Protein AF-A0AAD7BZW6-F1 (afdb_monomer)

Sequence (238 aa):
MSDIEKQLLNSTQAVPESMSSPTFASLSLHEYDRIRLLDFPPEIIATLRTTITSHWPYGLQSETPDYHGGHEFKLRGNPWRGAGTDGVFCRRLILRLLKALHRTGLVQAHGPRYTRIPLARPGGGGREGGPGLDVHALSKGDKLKLIDAPEDLRKAVIDIAGRTGMLQRHQPYQGAGDAYEIKLLGYPWHARGGDTMVARRFVLALMGVLEGNGWSVYASIDQIVAPEDGATSTRGIV

Radius of gyration: 20.71 Å; Cα contacts (8 Å, |Δi|>4): 288; chains: 1; bounding box: 58×36×50 Å

pLDDT: mean 70.64, std 20.83, range [22.69, 96.69]

Structure (mmCIF, N/CA/C/O backbone):
data_AF-A0AAD7BZW6-F1
#
_entry.id   AF-A0AAD7BZW6-F1
#
loop_
_atom_site.group_PDB
_atom_site.id
_atom_site.type_symbol
_atom_site.label_atom_id
_atom_site.label_alt_id
_atom_site.label_comp_id
_atom_site.label_asym_id
_atom_site.label_entity_id
_atom_site.label_seq_id
_atom_site.pdbx_PDB_ins_code
_atom_site.Cartn_x
_atom_site.Cartn_y
_atom_site.Cartn_z
_atom_site.occupancy
_atom_site.B_iso_or_equiv
_atom_site.auth_seq_id
_atom_site.auth_comp_id
_atom_site.auth_asym_id
_atom_site.auth_atom_id
_atom_site.pdbx_PDB_model_num
ATOM 1 N N . MET A 1 1 ? 33.777 8.196 -6.478 1.00 50.66 1 MET A N 1
ATOM 2 C CA . MET A 1 1 ? 34.136 6.772 -6.582 1.00 50.66 1 MET A CA 1
ATOM 3 C C . MET A 1 1 ? 35.001 6.428 -5.385 1.00 50.66 1 MET A C 1
ATOM 5 O O . MET A 1 1 ? 36.062 7.032 -5.235 1.00 50.66 1 MET A O 1
ATOM 9 N N . SER A 1 2 ? 34.494 5.581 -4.494 1.00 63.16 2 SER A N 1
ATOM 10 C CA . SER A 1 2 ? 35.183 5.184 -3.261 1.00 63.16 2 SER A CA 1
ATOM 11 C C . SER A 1 2 ? 36.354 4.246 -3.561 1.00 63.16 2 SER A C 1
ATOM 13 O O . SER A 1 2 ? 36.405 3.616 -4.618 1.00 63.16 2 SER A O 1
ATOM 15 N N . ASP A 1 3 ? 37.308 4.136 -2.639 1.00 58.59 3 ASP A N 1
ATOM 16 C CA . ASP A 1 3 ? 38.476 3.273 -2.843 1.00 58.59 3 ASP A CA 1
ATOM 17 C C . ASP A 1 3 ? 38.113 1.777 -2.854 1.00 58.59 3 ASP A C 1
ATOM 19 O O . ASP A 1 3 ? 38.775 0.997 -3.534 1.00 58.59 3 ASP A O 1
ATOM 23 N N . ILE A 1 4 ? 36.986 1.399 -2.235 1.00 60.00 4 ILE A N 1
ATOM 24 C CA . ILE A 1 4 ? 36.412 0.045 -2.309 1.00 60.00 4 ILE A CA 1
ATOM 25 C C . ILE A 1 4 ? 35.881 -0.255 -3.721 1.00 60.00 4 ILE A C 1
ATOM 27 O O . ILE A 1 4 ? 36.130 -1.336 -4.250 1.00 60.00 4 ILE A O 1
ATOM 31 N N . GLU A 1 5 ? 35.201 0.700 -4.370 1.00 51.16 5 GLU A N 1
ATOM 32 C CA . GLU A 1 5 ? 34.699 0.527 -5.746 1.00 51.16 5 GLU A CA 1
ATOM 33 C C . GLU A 1 5 ? 35.845 0.301 -6.740 1.00 51.16 5 GLU A C 1
ATOM 35 O O . GLU A 1 5 ? 35.753 -0.570 -7.603 1.00 51.16 5 GLU A O 1
ATOM 40 N N . LYS A 1 6 ? 36.959 1.029 -6.585 1.00 53.03 6 LYS A N 1
ATOM 41 C CA . LYS A 1 6 ? 38.164 0.837 -7.411 1.00 53.03 6 LYS A CA 1
ATOM 42 C C . LYS A 1 6 ? 38.807 -0.534 -7.177 1.00 53.03 6 LYS A C 1
ATOM 44 O O . LYS A 1 6 ? 39.309 -1.147 -8.117 1.00 53.03 6 LYS A O 1
ATOM 49 N N . GLN A 1 7 ? 38.792 -1.018 -5.935 1.00 51.94 7 GLN A N 1
ATOM 50 C CA . GLN A 1 7 ? 39.385 -2.301 -5.557 1.00 51.94 7 GLN A CA 1
ATOM 51 C C . GLN A 1 7 ? 38.556 -3.492 -6.069 1.00 51.94 7 GLN A C 1
ATOM 53 O O . GLN A 1 7 ? 39.125 -4.471 -6.549 1.00 51.94 7 GLN A O 1
ATOM 58 N N . LEU A 1 8 ? 37.222 -3.388 -6.049 1.00 55.31 8 LEU A N 1
ATOM 59 C CA . LEU A 1 8 ? 36.317 -4.410 -6.588 1.00 55.31 8 LEU A CA 1
ATOM 60 C C . LEU A 1 8 ? 36.305 -4.437 -8.125 1.00 55.31 8 LEU A C 1
ATOM 62 O O . LEU A 1 8 ? 36.361 -5.524 -8.700 1.00 55.31 8 LEU A O 1
ATOM 66 N N . LEU A 1 9 ? 36.341 -3.278 -8.802 1.00 52.84 9 LEU A N 1
ATOM 67 C CA . LEU A 1 9 ? 36.476 -3.239 -10.267 1.00 52.84 9 LEU A CA 1
ATOM 68 C C . LEU A 1 9 ? 37.770 -3.923 -10.740 1.00 52.84 9 LEU A C 1
ATOM 70 O O . LEU A 1 9 ? 37.737 -4.704 -11.686 1.00 52.84 9 LEU A O 1
ATOM 74 N N . ASN A 1 10 ? 38.889 -3.702 -10.042 1.00 47.06 10 ASN A N 1
ATOM 75 C CA . ASN A 1 10 ? 40.168 -4.351 -10.360 1.00 47.06 10 ASN A CA 1
ATOM 76 C C . ASN A 1 10 ? 40.197 -5.854 -10.032 1.00 47.06 10 ASN A C 1
ATOM 78 O O . ASN A 1 10 ? 41.047 -6.572 -10.552 1.00 47.06 10 ASN A O 1
ATOM 82 N N . SER A 1 11 ? 39.279 -6.332 -9.188 1.00 48.56 11 SER A N 1
ATOM 83 C CA . SER A 1 11 ? 39.157 -7.747 -8.811 1.00 48.56 11 SER A CA 1
ATOM 84 C C . SER A 1 11 ? 38.201 -8.526 -9.723 1.00 48.56 11 SER A C 1
ATOM 86 O O . SER A 1 11 ? 38.080 -9.740 -9.586 1.00 48.56 11 SER A O 1
ATOM 88 N N . THR A 1 12 ? 37.534 -7.859 -10.674 1.00 42.38 12 THR A N 1
ATOM 89 C CA . THR A 1 12 ? 36.592 -8.491 -11.613 1.00 42.38 12 THR A CA 1
ATOM 90 C C . THR A 1 12 ? 37.344 -9.102 -12.806 1.00 42.38 12 THR A C 1
ATOM 92 O O . THR A 1 12 ? 37.043 -8.828 -13.964 1.00 42.38 12 THR A O 1
ATOM 95 N N . GLN A 1 13 ? 38.369 -9.917 -12.537 1.00 42.81 13 GLN A N 1
ATOM 96 C CA . GLN A 1 13 ? 38.975 -10.785 -13.546 1.00 42.81 13 GLN A CA 1
ATOM 97 C C . GLN A 1 13 ? 38.349 -12.181 -13.440 1.00 42.81 13 GLN A C 1
ATOM 99 O O . GLN A 1 13 ? 38.599 -12.918 -12.493 1.00 42.81 13 GLN A O 1
ATOM 104 N N . ALA A 1 14 ? 37.524 -12.490 -14.446 1.00 43.84 14 ALA A N 1
ATOM 105 C CA . ALA A 1 14 ? 36.998 -13.801 -14.825 1.00 43.84 14 ALA A CA 1
ATOM 106 C C . ALA A 1 14 ? 36.335 -14.619 -13.705 1.00 43.84 14 ALA A C 1
ATOM 108 O O . ALA A 1 14 ? 36.862 -15.625 -13.231 1.00 43.84 14 ALA A O 1
ATOM 109 N N . VAL A 1 15 ? 35.097 -14.253 -13.379 1.00 45.47 15 VAL A N 1
ATOM 110 C CA . VAL A 1 15 ? 34.143 -15.250 -12.889 1.00 45.47 15 VAL A CA 1
ATOM 111 C C . VAL A 1 15 ? 33.906 -16.235 -14.048 1.00 45.47 15 VAL A C 1
ATOM 113 O O . VAL A 1 15 ? 33.542 -15.780 -15.134 1.00 45.47 15 VAL A O 1
ATOM 116 N N . PRO A 1 16 ? 34.181 -17.543 -13.898 1.00 42.50 16 PRO A N 1
ATOM 117 C CA . PRO A 1 16 ? 34.081 -18.493 -15.004 1.00 42.50 16 PRO A CA 1
ATOM 118 C C . PRO A 1 16 ? 32.652 -18.538 -15.562 1.00 42.50 16 PRO A C 1
ATOM 120 O O . PRO A 1 16 ? 31.690 -18.610 -14.798 1.00 42.50 16 PRO A O 1
ATOM 123 N N . GLU A 1 17 ? 32.521 -18.557 -16.894 1.00 46.25 17 GLU A N 1
ATOM 124 C CA . GLU A 1 17 ? 31.251 -18.610 -17.654 1.00 46.25 17 GLU A CA 1
ATOM 125 C C . GLU A 1 17 ? 30.357 -19.826 -17.315 1.00 46.25 17 GLU A C 1
ATOM 127 O O . GLU A 1 17 ? 29.242 -19.944 -17.816 1.00 46.25 17 GLU A O 1
ATOM 132 N N . SER A 1 18 ? 30.820 -20.735 -16.449 1.00 43.88 18 SER A N 1
ATOM 133 C CA . SER A 1 18 ? 30.066 -21.882 -15.939 1.00 43.88 18 SER A CA 1
ATOM 134 C C . SER A 1 18 ? 29.248 -21.596 -14.676 1.00 43.88 18 SER A C 1
ATOM 136 O O . SER A 1 18 ? 28.568 -22.504 -14.188 1.00 43.88 18 SER A O 1
ATOM 138 N N . MET A 1 19 ? 29.277 -20.376 -14.127 1.00 43.81 19 MET A N 1
ATOM 139 C CA . MET A 1 19 ? 28.333 -20.016 -13.071 1.00 43.81 19 MET A CA 1
ATOM 140 C C . MET A 1 19 ? 26.942 -19.869 -13.684 1.00 43.81 19 MET A C 1
ATOM 142 O O . MET A 1 19 ? 26.643 -18.901 -14.377 1.00 43.81 19 MET A O 1
ATOM 146 N N . SER A 1 20 ? 26.112 -20.882 -13.436 1.00 49.31 20 SER A N 1
ATOM 147 C CA . SER A 1 20 ? 24.667 -20.879 -13.652 1.00 49.31 20 SER A CA 1
ATOM 148 C C . SER A 1 20 ? 24.066 -19.502 -13.384 1.00 49.31 20 SER A C 1
ATOM 150 O O . SER A 1 20 ? 24.458 -18.862 -12.405 1.00 49.31 20 SER A O 1
ATOM 152 N N . SER A 1 21 ? 23.100 -19.090 -14.214 1.00 48.44 21 SER A N 1
ATOM 153 C CA . SER A 1 21 ? 22.297 -17.878 -14.017 1.00 48.44 21 SER A CA 1
ATOM 154 C C . SER A 1 21 ? 22.032 -17.643 -12.527 1.00 48.44 21 SER A C 1
ATOM 156 O O . SER A 1 21 ? 21.677 -18.608 -11.840 1.00 48.44 21 SER A O 1
ATOM 158 N N . PRO A 1 22 ? 22.248 -16.418 -12.014 1.00 49.91 22 PRO A N 1
ATOM 159 C CA . PRO A 1 22 ? 22.204 -16.156 -10.584 1.00 49.91 22 PRO A CA 1
ATOM 160 C C . PRO A 1 22 ? 20.908 -16.710 -9.990 1.00 49.91 22 PRO A C 1
ATOM 162 O O . PRO A 1 22 ? 19.810 -16.407 -10.454 1.00 49.91 22 PRO A O 1
ATOM 165 N N . THR A 1 23 ? 21.042 -17.559 -8.969 1.00 59.03 23 THR A N 1
ATOM 166 C CA . THR A 1 23 ? 19.907 -18.216 -8.298 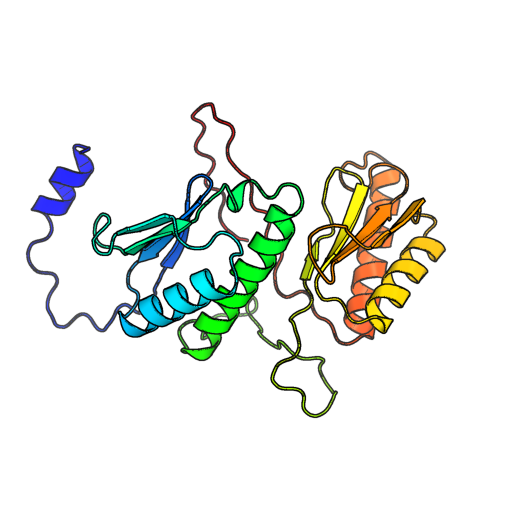1.00 59.03 23 THR A CA 1
ATOM 167 C C . THR A 1 23 ? 18.970 -17.202 -7.635 1.00 59.03 23 THR A C 1
ATOM 169 O O . THR A 1 23 ? 17.817 -17.511 -7.342 1.00 59.03 23 THR A O 1
ATOM 172 N N . PHE A 1 24 ? 19.463 -15.986 -7.391 1.00 62.72 24 PHE A N 1
ATOM 173 C CA . PHE A 1 24 ? 18.764 -14.926 -6.685 1.00 62.72 24 PHE A CA 1
ATOM 174 C C . PHE A 1 24 ? 18.8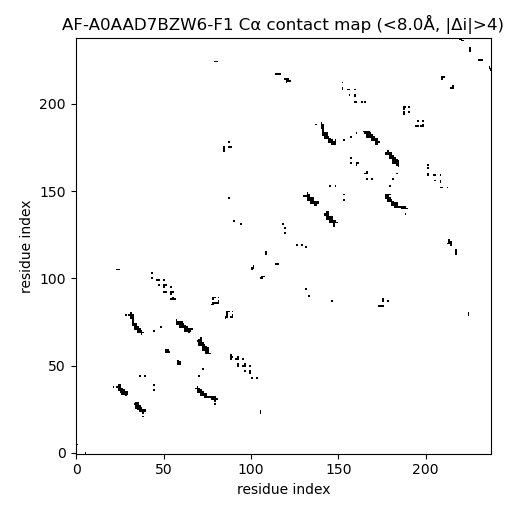81 -13.608 -7.451 1.00 62.72 24 PHE A C 1
ATOM 176 O O . PHE A 1 24 ? 19.938 -13.292 -7.982 1.00 62.72 24 PHE A O 1
ATOM 183 N N . ALA A 1 25 ? 17.803 -12.827 -7.441 1.00 73.81 25 ALA A N 1
ATOM 184 C CA . ALA A 1 25 ? 17.760 -11.450 -7.923 1.00 73.81 25 ALA A CA 1
ATOM 185 C C . ALA A 1 25 ? 17.273 -10.541 -6.784 1.00 73.81 25 ALA A C 1
ATOM 187 O O . ALA A 1 25 ? 16.517 -10.986 -5.914 1.00 73.81 25 ALA A O 1
ATOM 188 N N . SER A 1 26 ? 17.690 -9.273 -6.768 1.00 78.12 26 SER A N 1
ATOM 189 C CA . SER A 1 26 ? 17.410 -8.358 -5.650 1.00 78.12 26 SER A CA 1
ATOM 190 C C . SER A 1 26 ? 16.752 -7.062 -6.106 1.00 78.12 26 SER A C 1
ATOM 192 O O . SER A 1 26 ? 17.315 -6.315 -6.907 1.00 78.12 26 SER A O 1
ATOM 194 N N . LEU A 1 27 ? 15.546 -6.793 -5.596 1.00 83.44 27 LEU A N 1
ATOM 195 C CA . LEU A 1 27 ? 14.831 -5.527 -5.766 1.00 83.44 27 LEU A CA 1
ATOM 196 C C . LEU A 1 27 ? 14.885 -4.759 -4.451 1.00 83.44 27 LEU A C 1
ATOM 198 O O . LEU A 1 27 ? 14.519 -5.283 -3.401 1.00 83.44 27 LEU A O 1
ATOM 202 N N . SER A 1 28 ? 15.291 -3.495 -4.510 1.00 76.94 28 SER A N 1
ATOM 203 C CA . SER A 1 28 ? 15.429 -2.649 -3.324 1.00 76.94 28 SER A CA 1
ATOM 204 C C . SER A 1 28 ? 14.908 -1.233 -3.565 1.00 76.94 28 SER A C 1
ATOM 206 O O . SER A 1 28 ? 14.994 -0.701 -4.672 1.00 76.94 28 SER A O 1
ATOM 208 N N . LEU A 1 29 ? 14.342 -0.627 -2.520 1.00 82.12 29 LEU A N 1
ATOM 209 C CA . LEU A 1 29 ? 13.842 0.750 -2.524 1.00 82.12 29 LEU A CA 1
ATOM 210 C C . LEU A 1 29 ? 14.913 1.655 -1.905 1.00 82.12 29 LEU A C 1
ATOM 212 O O . LEU A 1 29 ? 15.396 1.361 -0.813 1.00 82.12 29 LEU A O 1
ATOM 216 N N . HIS A 1 30 ? 15.294 2.730 -2.594 1.00 76.88 30 HIS A N 1
ATOM 217 C CA . HIS A 1 30 ? 16.410 3.599 -2.202 1.00 76.88 30 HIS A CA 1
ATOM 218 C C . HIS A 1 30 ? 16.005 5.067 -2.147 1.00 76.88 30 HIS A C 1
ATOM 220 O O . HIS A 1 30 ? 15.181 5.533 -2.941 1.00 76.88 30 HIS A O 1
ATOM 226 N N . GLU A 1 31 ? 16.646 5.798 -1.232 1.00 82.56 31 GLU A N 1
ATOM 227 C CA . GLU A 1 31 ? 16.401 7.222 -0.983 1.00 82.56 31 GLU A CA 1
ATOM 2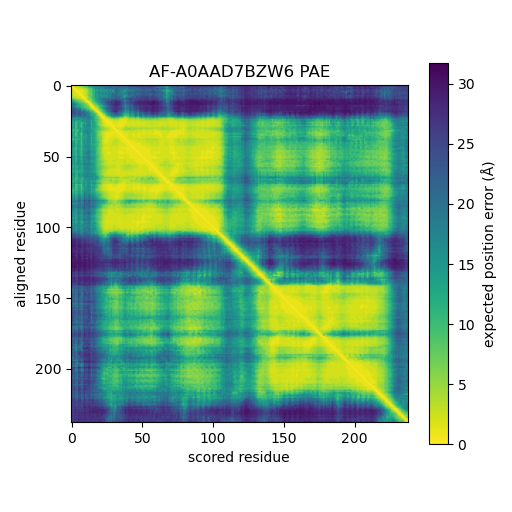28 C C . GLU A 1 31 ? 14.895 7.496 -0.800 1.00 82.56 31 GLU A C 1
ATOM 230 O O . GLU A 1 31 ? 14.222 6.824 -0.016 1.00 82.56 31 GLU A O 1
ATOM 235 N N . TYR A 1 32 ? 14.350 8.465 -1.536 1.00 84.19 32 TYR A N 1
ATOM 236 C CA . TYR A 1 32 ? 12.938 8.832 -1.485 1.00 84.19 32 TYR A CA 1
ATOM 237 C C . TYR A 1 32 ? 12.149 8.402 -2.726 1.00 84.19 32 TYR A C 1
ATOM 239 O O . TYR A 1 32 ? 10.916 8.400 -2.680 1.00 84.19 32 TYR A O 1
ATOM 247 N N . ASP A 1 33 ? 12.837 8.043 -3.817 1.00 89.00 33 ASP A N 1
ATOM 248 C CA . ASP A 1 33 ? 12.211 7.853 -5.127 1.00 89.00 33 ASP A CA 1
ATOM 249 C C . ASP A 1 33 ? 12.884 6.839 -6.069 1.00 89.00 33 ASP A C 1
ATOM 251 O O . ASP A 1 33 ? 12.509 6.763 -7.239 1.00 89.00 33 ASP A O 1
ATOM 255 N N . ARG A 1 34 ? 13.838 6.025 -5.599 1.00 87.69 34 ARG A N 1
ATOM 256 C CA . ARG A 1 34 ? 14.566 5.076 -6.459 1.00 87.69 34 ARG A CA 1
ATOM 257 C C . ARG A 1 34 ? 14.194 3.619 -6.209 1.00 87.69 34 ARG A C 1
ATOM 259 O O . ARG A 1 34 ? 13.954 3.226 -5.069 1.00 87.69 34 ARG A O 1
ATOM 266 N N . ILE A 1 35 ? 14.192 2.815 -7.267 1.00 88.94 35 ILE A N 1
ATOM 267 C CA . ILE A 1 35 ? 14.145 1.348 -7.219 1.00 88.94 35 ILE A CA 1
ATOM 268 C C . ILE A 1 35 ? 15.412 0.835 -7.890 1.00 88.94 35 ILE A C 1
ATOM 270 O O . ILE A 1 35 ? 15.693 1.217 -9.025 1.00 88.94 35 ILE A O 1
ATOM 274 N N . ARG A 1 36 ? 16.156 -0.036 -7.210 1.00 86.50 36 ARG A N 1
ATOM 275 C CA . ARG A 1 36 ? 17.347 -0.691 -7.762 1.00 86.50 36 ARG A CA 1
ATOM 276 C C . ARG A 1 36 ? 17.097 -2.175 -7.932 1.00 86.50 36 ARG A C 1
ATOM 278 O O . ARG A 1 36 ? 16.548 -2.820 -7.036 1.00 86.50 36 ARG A O 1
ATOM 285 N N . LEU A 1 37 ? 17.510 -2.680 -9.083 1.00 84.50 37 LEU A N 1
ATOM 286 C CA . LEU A 1 37 ? 17.430 -4.071 -9.487 1.00 84.50 37 LEU A CA 1
ATOM 287 C C . LEU A 1 37 ? 18.846 -4.599 -9.693 1.00 84.50 37 LEU A C 1
ATOM 289 O O . LEU A 1 37 ? 19.643 -3.971 -10.386 1.00 84.50 37 LEU A O 1
ATOM 293 N N . LEU A 1 38 ? 19.140 -5.754 -9.115 1.00 79.38 38 LEU A N 1
ATOM 294 C CA . LEU A 1 38 ? 20.391 -6.473 -9.313 1.00 79.38 38 LEU A CA 1
ATOM 295 C C . LEU A 1 38 ? 20.072 -7.887 -9.794 1.00 79.38 38 LEU A C 1
ATOM 297 O O . LEU A 1 38 ? 19.153 -8.514 -9.260 1.00 79.38 38 LEU A O 1
ATOM 301 N N . ASP A 1 39 ? 20.818 -8.355 -10.795 1.00 77.88 39 ASP A N 1
ATOM 302 C CA . ASP A 1 39 ? 20.723 -9.712 -11.346 1.00 77.88 39 ASP A CA 1
ATOM 303 C C . ASP A 1 39 ? 19.334 -10.087 -11.902 1.00 77.88 39 ASP A C 1
ATOM 305 O O . ASP A 1 39 ? 18.919 -11.246 -11.883 1.00 77.88 39 ASP A O 1
ATOM 309 N N . PHE A 1 40 ? 18.597 -9.103 -12.434 1.00 80.44 40 PHE A N 1
ATOM 310 C CA . PHE A 1 40 ? 17.336 -9.346 -13.138 1.00 80.44 40 PHE A CA 1
ATOM 311 C C . PHE A 1 40 ? 17.542 -9.503 -14.651 1.00 80.44 40 PHE A C 1
ATOM 313 O O . PHE A 1 40 ? 18.185 -8.651 -15.266 1.00 80.44 40 PHE A O 1
ATOM 320 N N . PRO A 1 41 ? 16.914 -10.510 -15.284 1.00 86.25 41 PRO A N 1
ATOM 321 C CA . PRO A 1 41 ? 16.870 -10.615 -16.737 1.00 86.25 41 PRO A CA 1
ATOM 322 C C . PRO A 1 41 ? 16.215 -9.386 -17.404 1.00 86.25 41 PRO A C 1
ATOM 324 O O . PRO A 1 41 ? 15.242 -8.843 -16.855 1.00 86.25 41 PRO A O 1
ATOM 327 N N . PRO A 1 42 ? 16.678 -8.950 -18.595 1.00 87.94 42 PRO A N 1
ATOM 328 C CA . PRO A 1 42 ? 16.157 -7.766 -19.288 1.00 87.94 42 PRO A CA 1
ATOM 329 C C . PRO A 1 42 ? 14.639 -7.774 -19.520 1.00 87.94 42 PRO A C 1
ATOM 331 O O . PRO A 1 42 ? 13.985 -6.732 -19.442 1.00 87.94 42 PRO A O 1
ATOM 334 N N . GLU A 1 43 ? 14.049 -8.941 -19.766 1.00 89.25 43 GLU A N 1
ATOM 335 C CA . GLU A 1 43 ? 12.610 -9.126 -19.952 1.00 89.25 43 GLU A CA 1
ATOM 336 C C . GLU A 1 43 ? 11.811 -8.853 -18.668 1.00 89.25 43 GLU A C 1
ATOM 338 O O . GLU A 1 43 ? 10.711 -8.286 -18.705 1.00 89.25 43 GLU A O 1
ATOM 343 N N . ILE A 1 44 ? 12.387 -9.176 -17.507 1.00 87.94 44 ILE A N 1
ATOM 344 C CA . ILE A 1 44 ? 11.776 -8.900 -16.206 1.00 87.94 44 ILE A CA 1
ATOM 345 C C . ILE A 1 44 ? 11.945 -7.423 -15.867 1.00 87.94 44 ILE A C 1
ATOM 347 O O . ILE A 1 44 ? 10.977 -6.792 -15.444 1.00 87.94 44 ILE A O 1
ATOM 351 N N . ILE A 1 45 ? 13.108 -6.831 -16.149 1.00 91.44 45 ILE A N 1
ATOM 352 C CA . ILE A 1 45 ? 13.318 -5.379 -16.033 1.00 91.44 45 ILE A CA 1
ATOM 353 C C . ILE A 1 45 ? 12.291 -4.621 -16.885 1.00 91.44 45 ILE A C 1
ATOM 355 O O . ILE A 1 45 ? 11.663 -3.680 -16.398 1.00 91.44 45 ILE A O 1
ATOM 359 N N . ALA A 1 46 ? 12.048 -5.054 -18.126 1.00 93.69 46 ALA A N 1
ATOM 360 C CA . ALA A 1 46 ? 11.032 -4.460 -18.991 1.00 93.69 46 ALA A CA 1
ATOM 361 C C . ALA A 1 46 ? 9.616 -4.599 -18.407 1.00 93.69 46 ALA A C 1
ATOM 363 O O . ALA A 1 46 ? 8.856 -3.630 -18.391 1.00 93.69 46 ALA A O 1
ATOM 364 N N . THR A 1 47 ? 9.285 -5.764 -17.847 1.00 91.88 47 THR A N 1
ATOM 365 C CA . THR A 1 47 ? 8.003 -5.999 -17.163 1.00 91.88 47 THR A CA 1
ATOM 366 C C . THR A 1 47 ? 7.823 -5.074 -15.953 1.00 91.88 47 THR A C 1
ATOM 368 O O . THR A 1 47 ? 6.744 -4.504 -15.746 1.00 91.88 47 THR A O 1
ATOM 371 N N . LEU A 1 48 ? 8.877 -4.883 -15.155 1.00 92.06 48 LEU A N 1
ATOM 372 C CA . LEU A 1 48 ? 8.870 -3.979 -14.006 1.00 92.06 48 LEU A CA 1
ATOM 373 C C . LEU A 1 48 ? 8.760 -2.517 -14.450 1.00 92.06 48 LEU A C 1
ATOM 375 O O . LEU A 1 48 ? 7.947 -1.789 -13.882 1.00 92.06 48 LEU A O 1
ATOM 379 N N . ARG A 1 49 ? 9.468 -2.107 -15.512 1.00 96.31 49 ARG A N 1
ATOM 380 C CA . ARG A 1 49 ? 9.341 -0.776 -16.131 1.00 96.31 49 ARG A CA 1
ATOM 381 C C . ARG A 1 49 ? 7.891 -0.485 -16.502 1.00 96.31 49 ARG A C 1
ATOM 383 O O . ARG A 1 49 ? 7.336 0.513 -16.043 1.00 96.31 49 ARG A O 1
ATOM 390 N N . THR A 1 50 ? 7.253 -1.382 -17.259 1.00 95.12 50 THR A N 1
ATOM 391 C CA . THR A 1 50 ? 5.838 -1.251 -17.636 1.00 95.12 50 THR A CA 1
ATOM 392 C C . THR A 1 50 ? 4.952 -1.159 -16.397 1.00 95.12 50 THR A C 1
ATOM 394 O O . THR A 1 50 ? 4.114 -0.262 -16.297 1.00 95.12 50 THR A O 1
ATOM 397 N N . THR A 1 51 ? 5.187 -2.018 -15.401 1.00 93.12 51 THR A N 1
ATOM 398 C CA . THR A 1 51 ? 4.427 -2.015 -14.145 1.00 93.12 51 THR A CA 1
ATOM 399 C C . THR A 1 51 ? 4.518 -0.668 -13.425 1.00 93.12 51 THR A C 1
ATOM 401 O O . THR A 1 51 ? 3.476 -0.144 -13.025 1.00 93.12 51 THR A O 1
ATOM 404 N N . ILE A 1 52 ? 5.717 -0.079 -13.313 1.00 94.94 52 ILE A N 1
ATOM 405 C CA . ILE A 1 52 ? 5.926 1.243 -12.703 1.00 94.94 52 ILE A CA 1
ATOM 406 C C . ILE A 1 52 ? 5.184 2.313 -13.498 1.00 94.94 52 ILE A C 1
ATOM 408 O O . ILE A 1 52 ? 4.392 3.056 -12.923 1.00 94.94 52 ILE A O 1
ATOM 412 N N . THR A 1 53 ? 5.377 2.365 -14.817 1.00 94.31 53 THR A N 1
ATOM 413 C CA . THR A 1 53 ? 4.756 3.399 -15.659 1.00 94.31 53 THR A CA 1
ATOM 414 C C . THR A 1 53 ? 3.230 3.348 -15.659 1.00 94.31 53 THR A C 1
ATOM 416 O O . THR A 1 53 ? 2.593 4.389 -15.768 1.00 94.31 53 THR A O 1
ATOM 419 N N . SER A 1 54 ? 2.632 2.163 -15.504 1.00 92.12 54 SER A N 1
ATOM 420 C CA . SER A 1 54 ? 1.174 2.004 -15.501 1.00 92.12 54 SER A CA 1
ATOM 421 C C . SER A 1 54 ? 0.523 2.230 -14.134 1.00 92.12 54 SER A C 1
ATOM 423 O O . SER A 1 54 ? -0.677 2.483 -14.082 1.00 92.12 54 SER A O 1
ATOM 425 N N . HIS A 1 55 ? 1.268 2.105 -13.029 1.00 89.56 55 HIS A N 1
ATOM 426 C CA . HIS A 1 55 ? 0.685 2.097 -11.677 1.00 89.56 55 HIS A CA 1
ATOM 427 C C . HIS A 1 55 ? 1.234 3.180 -10.745 1.00 89.56 55 HIS A C 1
ATOM 429 O O . HIS A 1 55 ? 0.663 3.390 -9.674 1.00 89.56 55 HIS A O 1
ATOM 435 N N . TRP A 1 56 ? 2.300 3.882 -11.132 1.00 93.44 56 TRP A N 1
ATOM 436 C CA . TRP A 1 56 ? 2.755 5.086 -10.448 1.00 93.44 56 TRP A CA 1
ATOM 437 C C . TRP A 1 56 ? 2.210 6.330 -11.166 1.00 93.44 56 TRP A C 1
ATOM 439 O O . TRP A 1 56 ? 2.653 6.607 -12.281 1.00 93.44 56 TRP A O 1
ATOM 449 N N . PRO A 1 57 ? 1.287 7.106 -10.561 1.00 89.81 57 PRO A N 1
ATOM 450 C CA . PRO A 1 57 ? 0.593 8.197 -11.256 1.00 89.81 57 PRO A CA 1
ATOM 451 C C . PRO A 1 57 ? 1.510 9.270 -11.848 1.00 89.81 57 PRO A C 1
ATOM 453 O O . PRO A 1 57 ? 1.168 9.885 -12.853 1.00 89.81 57 PRO A O 1
ATOM 456 N N . TYR A 1 58 ? 2.676 9.496 -11.239 1.00 91.75 58 TYR A N 1
ATOM 457 C CA . TYR A 1 58 ? 3.631 10.497 -11.715 1.00 91.75 58 TYR A CA 1
ATOM 458 C C . TYR A 1 58 ? 4.636 9.933 -12.732 1.00 91.75 58 TYR A C 1
ATOM 460 O O . TYR A 1 58 ? 5.349 10.704 -13.371 1.00 91.75 58 TYR A O 1
ATOM 468 N N . GLY A 1 59 ? 4.691 8.610 -12.917 1.00 92.44 59 GLY A N 1
ATOM 469 C CA . GLY A 1 59 ? 5.586 7.946 -13.864 1.00 92.44 59 GLY A CA 1
ATOM 470 C C . GLY A 1 59 ? 7.078 8.008 -13.505 1.00 92.44 59 GLY A C 1
ATOM 471 O O . GLY A 1 59 ? 7.482 8.396 -12.404 1.00 92.44 59 GLY A O 1
ATOM 472 N N . LEU A 1 60 ? 7.914 7.587 -14.455 1.00 95.44 60 LEU A N 1
ATOM 473 C CA . LEU A 1 60 ? 9.369 7.583 -14.309 1.00 95.44 60 LEU A CA 1
ATOM 474 C C . LEU A 1 60 ? 9.957 8.983 -14.534 1.00 95.44 60 LEU A C 1
ATOM 476 O O . LEU A 1 60 ? 9.548 9.727 -15.429 1.00 95.44 60 LEU A O 1
ATOM 480 N N . GLN A 1 61 ? 10.931 9.340 -13.703 1.00 96.44 61 GLN A N 1
ATOM 481 C CA . GLN A 1 61 ? 11.781 10.510 -13.886 1.00 96.44 61 GLN A CA 1
ATOM 482 C C . GLN A 1 61 ? 12.977 10.175 -14.774 1.00 96.44 61 GLN A C 1
ATOM 484 O O . GLN A 1 61 ? 13.271 10.922 -15.702 1.00 96.44 61 GLN A O 1
ATOM 489 N N . SER A 1 62 ? 13.658 9.067 -14.484 1.00 96.06 62 SER A N 1
ATOM 490 C CA . SER A 1 62 ? 14.803 8.595 -15.257 1.00 96.06 62 SER A CA 1
ATOM 491 C C . SER A 1 62 ? 15.015 7.099 -15.066 1.00 96.06 62 SER A C 1
ATOM 493 O O . SER A 1 62 ? 14.456 6.478 -14.159 1.00 96.06 62 SER A O 1
ATOM 495 N N . GLU A 1 63 ? 15.853 6.534 -15.923 1.00 96.69 63 GLU A N 1
ATOM 496 C CA . GLU A 1 63 ? 16.214 5.128 -15.921 1.00 96.69 63 GLU A CA 1
ATOM 497 C C . GLU A 1 63 ? 17.698 4.984 -16.268 1.00 96.69 63 GLU A C 1
ATOM 499 O O . GLU A 1 63 ? 18.162 5.596 -17.230 1.00 96.69 63 GLU A O 1
ATOM 504 N N . THR A 1 64 ? 18.422 4.186 -15.485 1.00 94.81 64 THR A N 1
ATOM 505 C CA . THR A 1 64 ? 19.870 3.986 -15.609 1.00 94.81 64 THR A CA 1
ATOM 506 C C . THR A 1 64 ? 20.165 2.484 -15.675 1.00 94.81 64 THR A C 1
ATOM 508 O O . THR A 1 64 ? 20.198 1.840 -14.624 1.00 94.81 64 THR A O 1
ATOM 511 N N . PRO A 1 65 ? 20.362 1.913 -16.878 1.00 87.19 65 PRO A N 1
ATOM 512 C CA . PRO A 1 65 ? 20.561 0.472 -17.044 1.00 87.19 65 PRO A CA 1
ATOM 513 C C . PRO A 1 65 ? 21.860 -0.103 -16.472 1.00 87.19 65 PRO A C 1
ATOM 515 O O . PRO A 1 65 ? 21.881 -1.274 -16.121 1.00 87.19 65 PRO A O 1
ATOM 518 N N . ASP A 1 66 ? 22.897 0.729 -16.321 1.00 86.19 66 ASP A N 1
ATOM 519 C CA . ASP A 1 66 ? 24.226 0.332 -15.830 1.00 86.19 66 ASP A CA 1
ATOM 520 C C . ASP A 1 66 ? 24.607 1.091 -14.546 1.00 86.19 66 ASP A C 1
ATOM 522 O O . ASP A 1 66 ? 25.693 1.659 -14.402 1.00 86.19 66 ASP A O 1
ATOM 526 N N . TYR A 1 67 ? 23.685 1.147 -13.586 1.00 84.50 67 TYR A N 1
ATOM 527 C CA . TYR A 1 67 ? 23.941 1.718 -12.269 1.00 84.50 67 TYR A CA 1
ATOM 528 C C . TYR A 1 67 ? 24.787 0.753 -11.427 1.00 84.50 67 TYR A C 1
ATOM 530 O O . TYR A 1 67 ? 24.257 -0.116 -10.738 1.00 84.50 67 TYR A O 1
ATOM 538 N N . HIS A 1 68 ? 26.113 0.905 -11.483 1.00 84.94 68 HIS A N 1
ATOM 539 C CA . HIS A 1 68 ? 27.073 0.107 -10.702 1.00 84.94 68 HIS A CA 1
ATOM 540 C C . HIS A 1 68 ? 26.865 -1.418 -10.835 1.00 84.94 68 HIS A C 1
ATOM 542 O O . HIS A 1 68 ? 26.945 -2.149 -9.850 1.00 84.94 68 HIS A O 1
ATOM 548 N N . GLY A 1 69 ? 26.580 -1.900 -12.050 1.00 78.75 69 GLY A N 1
ATOM 549 C CA . GLY A 1 69 ? 26.319 -3.322 -12.318 1.00 78.75 69 GLY A CA 1
ATOM 550 C C . GLY A 1 69 ? 24.872 -3.770 -12.082 1.00 78.75 69 GLY A C 1
ATOM 551 O O . GLY A 1 69 ? 24.583 -4.958 -12.169 1.00 78.75 69 GLY A O 1
ATOM 552 N N . GLY A 1 70 ? 23.958 -2.840 -11.802 1.00 84.12 70 GLY A N 1
ATOM 553 C CA . GLY A 1 70 ? 22.521 -3.090 -11.733 1.00 84.12 70 GLY A CA 1
ATOM 554 C C . GLY A 1 70 ? 21.713 -2.057 -12.514 1.00 84.12 70 GLY A C 1
ATOM 555 O O . GLY A 1 70 ? 22.255 -1.166 -13.158 1.00 84.12 70 GLY A O 1
ATOM 556 N N . HIS A 1 71 ? 20.391 -2.150 -12.409 1.00 89.12 71 HIS A N 1
ATOM 557 C CA . HIS A 1 71 ? 19.447 -1.290 -13.117 1.00 89.12 71 HIS A CA 1
ATOM 558 C C . HIS A 1 71 ? 18.699 -0.396 -12.127 1.00 89.12 71 HIS A C 1
ATOM 560 O O . HIS A 1 71 ? 18.099 -0.886 -11.168 1.00 89.12 71 HIS A O 1
ATOM 566 N N . GLU A 1 72 ? 18.703 0.917 -12.343 1.00 94.88 72 GLU A N 1
ATOM 567 C CA . GLU A 1 72 ? 18.027 1.877 -11.466 1.00 94.88 72 GLU A CA 1
ATOM 568 C C . GLU A 1 72 ? 16.861 2.572 -12.178 1.00 94.88 72 GLU A C 1
ATOM 570 O O . GLU A 1 72 ? 17.015 3.167 -13.243 1.00 94.88 72 GLU A O 1
ATOM 575 N N . PHE A 1 73 ? 15.691 2.557 -11.540 1.00 96.62 73 PHE A N 1
ATOM 576 C CA . PHE A 1 73 ? 14.561 3.411 -11.886 1.00 96.62 73 PHE A CA 1
ATOM 577 C C . PHE A 1 73 ? 14.455 4.551 -10.881 1.00 96.62 73 PHE A C 1
ATOM 579 O O . PHE A 1 73 ? 14.357 4.311 -9.678 1.00 96.62 73 PHE A O 1
ATOM 586 N N . LYS A 1 74 ? 14.383 5.789 -11.370 1.00 95.69 74 LYS A N 1
ATOM 587 C CA . LYS A 1 74 ? 14.011 6.950 -10.561 1.00 95.69 74 LYS A CA 1
ATOM 588 C C . LYS A 1 74 ? 12.574 7.337 -10.876 1.00 95.69 74 LYS A C 1
ATOM 590 O O . LYS A 1 74 ? 12.232 7.583 -12.032 1.00 95.69 74 LYS A O 1
ATOM 595 N N . LEU A 1 75 ? 11.727 7.396 -9.860 1.00 94.50 75 LEU A N 1
ATOM 596 C CA . LEU A 1 75 ? 10.318 7.759 -9.970 1.00 94.50 75 LEU A CA 1
ATOM 597 C C . LEU A 1 75 ? 10.160 9.273 -9.800 1.00 94.50 75 LEU A C 1
ATOM 599 O O . LEU A 1 75 ? 10.935 9.904 -9.090 1.00 94.50 75 LEU A O 1
ATOM 603 N N . ARG A 1 76 ? 9.147 9.876 -10.434 1.00 93.75 76 ARG A N 1
ATOM 604 C CA . ARG A 1 76 ? 8.802 11.277 -10.143 1.00 93.75 76 ARG A CA 1
ATOM 605 C C . ARG A 1 76 ? 8.130 11.378 -8.773 1.00 93.75 76 ARG A C 1
ATOM 607 O O . ARG A 1 76 ? 7.237 10.583 -8.470 1.00 93.75 76 ARG A O 1
ATOM 614 N N . GLY A 1 77 ? 8.501 12.387 -7.986 1.00 89.50 77 GLY A N 1
ATOM 615 C CA . GLY A 1 77 ? 7.960 12.615 -6.642 1.00 89.50 77 GLY A CA 1
ATOM 616 C C . GLY A 1 77 ? 8.774 11.909 -5.558 1.00 89.50 77 GLY A C 1
ATOM 617 O O . GLY A 1 77 ? 9.955 11.667 -5.745 1.00 89.50 77 GLY A O 1
ATOM 618 N N . ASN A 1 78 ? 8.158 11.608 -4.412 1.00 86.44 78 ASN A N 1
ATOM 619 C CA . ASN A 1 78 ? 8.834 10.964 -3.276 1.00 86.44 78 ASN A CA 1
ATOM 620 C C . ASN A 1 78 ? 8.003 9.781 -2.731 1.00 86.44 78 ASN A C 1
ATOM 622 O O . ASN A 1 78 ? 7.515 9.850 -1.596 1.00 86.44 78 ASN A O 1
ATOM 626 N N . PRO A 1 79 ? 7.793 8.709 -3.525 1.00 82.12 79 PRO A N 1
ATOM 627 C CA . PRO A 1 79 ? 6.939 7.572 -3.158 1.00 82.12 79 PRO A CA 1
ATOM 628 C C . PRO A 1 79 ? 7.297 6.947 -1.806 1.00 82.12 79 PRO A C 1
ATOM 630 O O . PRO A 1 79 ? 6.407 6.526 -1.061 1.00 82.12 79 PRO A O 1
ATOM 633 N N . TRP A 1 80 ? 8.585 6.914 -1.455 1.00 81.31 80 TRP A N 1
ATOM 634 C CA . TRP A 1 80 ? 9.065 6.227 -0.255 1.00 81.31 80 TRP A CA 1
ATOM 635 C C . TRP A 1 80 ? 8.903 7.053 1.024 1.00 81.31 80 TRP A C 1
ATOM 637 O O . TRP A 1 80 ? 9.026 6.503 2.112 1.00 81.31 80 TRP A O 1
ATOM 647 N N . ARG A 1 81 ? 8.533 8.343 0.935 1.00 74.81 81 ARG A N 1
ATOM 648 C CA . ARG A 1 81 ? 8.152 9.136 2.124 1.00 74.81 81 ARG A CA 1
ATOM 649 C C . ARG A 1 81 ? 6.838 8.662 2.751 1.00 74.81 81 ARG A C 1
ATOM 651 O O . ARG A 1 81 ? 6.540 9.019 3.887 1.00 74.81 81 ARG A O 1
ATOM 658 N N . GLY A 1 82 ? 6.025 7.894 2.019 1.00 65.94 82 GLY A N 1
ATOM 659 C CA . GLY A 1 82 ? 4.858 7.196 2.564 1.00 65.94 82 GLY A CA 1
ATOM 660 C C . GLY A 1 82 ? 3.717 8.090 3.070 1.00 65.94 82 GLY A C 1
ATOM 661 O O . GLY A 1 82 ? 2.797 7.586 3.720 1.00 65.94 82 GLY A O 1
ATOM 662 N N . ALA A 1 83 ? 3.747 9.394 2.780 1.00 68.69 83 ALA A N 1
ATOM 663 C CA . ALA A 1 83 ? 2.787 10.372 3.278 1.00 68.69 83 ALA A CA 1
ATOM 664 C C . ALA A 1 83 ? 1.615 10.595 2.309 1.00 68.69 83 ALA A C 1
ATOM 666 O O . ALA A 1 83 ? 1.743 10.453 1.096 1.00 68.69 83 ALA A O 1
ATOM 667 N N . GLY A 1 84 ? 0.457 10.983 2.850 1.00 75.19 84 GLY A N 1
ATOM 668 C CA . GLY A 1 84 ? -0.674 11.442 2.041 1.00 75.19 84 GLY A CA 1
ATOM 669 C C . GLY A 1 84 ? -1.207 10.393 1.057 1.00 75.19 84 GLY A C 1
ATOM 670 O O . GLY A 1 84 ? -1.391 9.226 1.409 1.00 75.19 84 GLY A O 1
ATOM 671 N N . THR A 1 85 ? -1.560 10.841 -0.144 1.00 79.62 85 THR A N 1
ATOM 672 C CA . THR A 1 85 ? -2.040 10.013 -1.262 1.00 79.62 85 THR A CA 1
ATOM 673 C C . THR A 1 85 ? -0.911 9.198 -1.885 1.00 79.62 85 THR A C 1
ATOM 675 O O . THR A 1 85 ? -1.115 8.031 -2.215 1.00 79.62 85 THR A O 1
ATOM 678 N N . ASP A 1 86 ? 0.297 9.761 -1.936 1.00 79.81 86 ASP A N 1
ATOM 679 C CA . ASP A 1 86 ? 1.506 9.101 -2.439 1.00 79.81 86 ASP A CA 1
ATOM 680 C C . ASP A 1 86 ? 1.794 7.811 -1.676 1.00 79.81 86 ASP A C 1
ATOM 682 O O . ASP A 1 86 ? 2.123 6.793 -2.279 1.00 79.81 86 ASP A O 1
ATOM 686 N N . GLY A 1 87 ? 1.559 7.811 -0.361 1.00 76.44 87 GLY A N 1
ATOM 687 C CA . GLY A 1 87 ? 1.654 6.609 0.454 1.00 76.44 87 GLY A CA 1
ATOM 688 C C . GLY A 1 87 ? 0.756 5.471 -0.039 1.00 76.44 87 GLY A C 1
ATOM 689 O O . GLY A 1 87 ? 1.203 4.327 -0.042 1.00 76.44 87 GLY A O 1
ATOM 690 N N . VAL A 1 88 ? -0.482 5.752 -0.458 1.00 79.50 88 VAL A N 1
ATOM 691 C CA . VAL A 1 88 ? -1.419 4.738 -0.985 1.00 79.50 88 VAL A CA 1
ATOM 692 C C . VAL A 1 88 ? -0.969 4.247 -2.359 1.00 79.50 88 VAL A C 1
ATOM 694 O O . VAL A 1 88 ? -0.934 3.041 -2.601 1.00 79.50 88 VAL A O 1
ATOM 697 N N . PHE A 1 89 ? -0.585 5.164 -3.249 1.00 84.50 89 PHE A N 1
ATOM 698 C CA . PHE A 1 89 ? -0.089 4.810 -4.580 1.00 84.50 89 PHE A CA 1
ATOM 699 C C . PHE A 1 89 ? 1.192 3.970 -4.516 1.00 84.50 89 PHE A C 1
ATOM 701 O O . PHE A 1 89 ? 1.324 2.997 -5.252 1.00 84.50 89 PHE A O 1
ATOM 708 N N . CYS A 1 90 ? 2.091 4.287 -3.586 1.00 83.81 90 CYS A N 1
ATOM 709 C CA . CYS A 1 90 ? 3.332 3.561 -3.336 1.00 83.81 90 CYS A CA 1
ATOM 710 C C . CYS A 1 90 ? 3.073 2.099 -2.935 1.00 83.81 90 CYS A C 1
ATOM 712 O O . CYS A 1 90 ? 3.644 1.180 -3.518 1.00 83.81 90 CYS A O 1
ATOM 714 N N . ARG A 1 91 ? 2.138 1.860 -2.011 1.00 79.00 91 ARG A N 1
ATOM 715 C CA . ARG A 1 91 ? 1.754 0.502 -1.581 1.00 79.00 91 ARG A CA 1
ATOM 716 C C . ARG A 1 91 ? 1.157 -0.315 -2.718 1.00 79.00 91 ARG A C 1
ATOM 718 O O . ARG A 1 91 ? 1.587 -1.441 -2.964 1.00 79.00 91 ARG A O 1
ATOM 725 N N . ARG A 1 92 ? 0.238 0.290 -3.482 1.00 82.94 92 ARG A N 1
ATOM 726 C CA . ARG A 1 92 ? -0.303 -0.333 -4.697 1.00 82.94 92 ARG A CA 1
ATOM 727 C C . ARG A 1 92 ? 0.812 -0.677 -5.679 1.00 82.94 92 ARG A C 1
ATOM 729 O O . ARG A 1 92 ? 0.798 -1.775 -6.227 1.00 82.94 92 ARG A O 1
ATOM 736 N N . LEU A 1 93 ? 1.781 0.215 -5.880 1.00 87.38 93 LEU A N 1
ATOM 737 C CA . LEU A 1 93 ? 2.923 -0.041 -6.751 1.00 87.38 93 LEU A CA 1
ATOM 738 C C . LEU A 1 93 ? 3.743 -1.246 -6.266 1.00 87.38 93 LEU A C 1
ATOM 740 O O . LEU A 1 93 ? 3.970 -2.159 -7.055 1.00 87.38 93 LEU A O 1
ATOM 744 N N . ILE A 1 94 ? 4.125 -1.299 -4.986 1.00 84.12 94 ILE A N 1
ATOM 745 C CA . ILE A 1 94 ? 4.882 -2.426 -4.411 1.00 84.12 94 ILE A CA 1
ATOM 746 C C . ILE A 1 94 ? 4.119 -3.742 -4.603 1.00 84.12 94 ILE A C 1
ATOM 748 O O . ILE A 1 94 ? 4.676 -4.712 -5.116 1.00 84.12 94 ILE A O 1
ATOM 752 N N . LEU A 1 95 ? 2.820 -3.765 -4.293 1.00 80.00 95 LEU A N 1
ATOM 753 C CA . LEU A 1 95 ? 1.963 -4.931 -4.523 1.00 80.00 95 LEU A CA 1
ATOM 754 C C . LEU A 1 95 ? 1.948 -5.372 -5.991 1.00 80.00 95 LEU A C 1
ATOM 756 O O . LEU A 1 95 ? 1.951 -6.569 -6.278 1.00 80.00 95 LEU A O 1
ATOM 760 N N . ARG A 1 96 ? 1.917 -4.429 -6.938 1.00 84.75 96 ARG A N 1
ATOM 761 C CA . ARG A 1 96 ? 1.925 -4.734 -8.377 1.00 84.75 96 ARG A CA 1
ATOM 762 C C . ARG A 1 96 ? 3.279 -5.270 -8.834 1.00 84.75 96 ARG A C 1
ATOM 764 O O . ARG A 1 96 ? 3.290 -6.223 -9.609 1.00 84.75 96 ARG A O 1
ATOM 771 N N . LEU A 1 97 ? 4.383 -4.729 -8.319 1.00 85.69 97 LEU A N 1
ATOM 772 C CA . LEU A 1 97 ? 5.734 -5.225 -8.596 1.00 85.69 97 LEU A CA 1
ATOM 773 C C . LEU A 1 97 ? 5.910 -6.657 -8.082 1.00 85.69 97 LEU A C 1
ATOM 775 O O . LEU A 1 97 ? 6.295 -7.533 -8.848 1.00 85.69 97 LEU A O 1
ATOM 779 N N . LEU A 1 98 ? 5.525 -6.933 -6.833 1.00 80.62 98 LEU A N 1
ATOM 780 C CA . LEU A 1 98 ? 5.585 -8.285 -6.264 1.00 80.62 98 LEU A CA 1
ATOM 781 C C . LEU A 1 98 ? 4.700 -9.275 -7.036 1.00 80.62 98 LEU A C 1
ATOM 783 O O . LEU A 1 98 ? 5.115 -10.398 -7.311 1.00 80.62 98 LEU A O 1
ATOM 787 N N . LYS A 1 99 ? 3.500 -8.853 -7.456 1.00 77.19 99 LYS A N 1
ATOM 788 C CA . LYS A 1 99 ? 2.623 -9.658 -8.323 1.00 77.19 99 LYS A CA 1
ATOM 789 C C . LYS A 1 99 ? 3.252 -9.956 -9.681 1.00 77.19 99 LYS A C 1
ATOM 791 O O . LYS A 1 99 ? 3.095 -11.069 -10.179 1.00 77.19 99 LYS A O 1
ATOM 796 N N . ALA A 1 100 ? 3.914 -8.975 -10.290 1.00 81.06 100 ALA A N 1
ATOM 797 C CA . ALA A 1 100 ? 4.611 -9.161 -11.557 1.00 81.06 100 ALA A CA 1
ATOM 798 C C . ALA A 1 100 ? 5.753 -10.176 -11.399 1.00 81.06 100 ALA A C 1
ATOM 800 O O . ALA A 1 100 ? 5.805 -11.138 -12.157 1.00 81.06 100 ALA A O 1
ATOM 801 N N . LEU A 1 101 ? 6.576 -10.032 -10.357 1.00 78.75 101 LEU A N 1
ATOM 802 C CA . LEU A 1 101 ? 7.670 -10.958 -10.040 1.00 78.75 101 LEU A CA 1
ATOM 803 C C . LEU A 1 101 ? 7.192 -12.377 -9.710 1.00 78.75 101 LEU A C 1
ATOM 805 O O . LEU A 1 101 ? 7.834 -13.358 -10.073 1.00 78.75 101 LEU A O 1
ATOM 809 N N . HIS A 1 102 ? 6.045 -12.516 -9.049 1.00 73.69 102 HIS A N 1
ATOM 810 C CA . HIS A 1 102 ? 5.471 -13.834 -8.791 1.00 73.69 102 HIS A CA 1
ATOM 811 C C . HIS A 1 102 ? 5.083 -14.559 -10.086 1.00 73.69 102 HIS A C 1
ATOM 813 O O . HIS A 1 102 ? 5.290 -15.762 -10.211 1.00 73.69 102 HIS A O 1
ATOM 819 N N . ARG A 1 103 ? 4.558 -13.832 -11.081 1.00 73.44 103 ARG A N 1
ATOM 820 C CA . ARG A 1 103 ? 4.177 -14.413 -12.380 1.00 73.4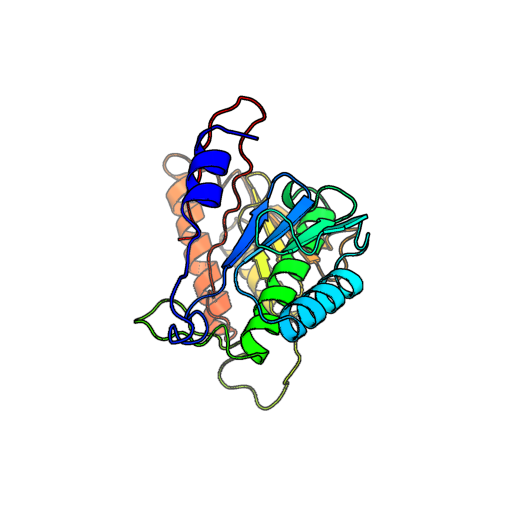4 103 ARG A CA 1
ATOM 821 C C . ARG A 1 103 ? 5.373 -14.866 -13.211 1.00 73.44 103 ARG A C 1
ATOM 823 O O . ARG A 1 103 ? 5.204 -15.754 -14.036 1.00 73.44 103 ARG A O 1
ATOM 830 N N . THR A 1 104 ? 6.552 -14.282 -13.005 1.00 68.06 104 THR A N 1
ATOM 831 C CA . THR A 1 104 ? 7.776 -14.683 -13.716 1.00 68.06 104 THR A CA 1
ATOM 832 C C . THR A 1 104 ? 8.460 -15.897 -13.086 1.00 68.06 104 THR A C 1
ATOM 834 O O . THR A 1 104 ? 9.437 -16.391 -13.634 1.00 68.06 104 THR A O 1
ATOM 837 N N . GLY A 1 105 ? 7.974 -16.391 -11.940 1.00 64.50 105 GLY A N 1
ATOM 838 C CA . GLY A 1 105 ? 8.567 -17.532 -11.239 1.00 64.50 105 GLY A CA 1
ATOM 839 C C . GLY A 1 105 ? 9.820 -17.198 -10.421 1.00 64.50 105 GLY A C 1
ATOM 840 O O . GLY A 1 105 ? 10.317 -18.077 -9.725 1.00 64.50 105 GLY A O 1
ATOM 841 N N . LEU A 1 106 ? 10.289 -15.942 -10.427 1.00 59.56 106 LEU A N 1
ATOM 842 C CA . LEU A 1 106 ? 11.402 -15.501 -9.571 1.00 59.56 106 LEU A CA 1
ATOM 843 C C . LEU A 1 106 ? 11.037 -15.493 -8.080 1.00 59.56 106 LEU A C 1
ATOM 845 O O . LEU A 1 106 ? 11.911 -15.606 -7.229 1.00 59.56 106 LEU A O 1
ATOM 849 N N . VAL A 1 107 ? 9.746 -15.404 -7.752 1.00 53.09 107 VAL A N 1
ATOM 850 C CA . VAL A 1 107 ? 9.240 -15.614 -6.387 1.00 53.09 107 VAL A CA 1
ATOM 851 C C . VAL A 1 107 ? 8.722 -17.051 -6.260 1.00 53.09 107 VAL A C 1
ATOM 853 O O . VAL A 1 107 ? 7.548 -17.278 -5.978 1.00 53.09 107 VAL A O 1
ATOM 856 N N . GLN A 1 108 ? 9.576 -18.046 -6.513 1.00 40.59 108 GLN A N 1
ATOM 857 C CA . GLN A 1 108 ? 9.324 -19.410 -6.043 1.00 40.59 108 GLN A CA 1
ATOM 858 C C . GLN A 1 108 ? 9.874 -19.537 -4.623 1.00 40.59 108 GLN A C 1
ATOM 860 O O . GLN A 1 108 ? 11.080 -19.574 -4.398 1.00 40.59 108 GLN A O 1
ATOM 865 N N . ALA A 1 109 ? 8.967 -19.569 -3.650 1.00 41.88 109 ALA A N 1
ATOM 866 C CA . ALA A 1 109 ? 9.288 -19.717 -2.239 1.00 41.88 109 ALA A CA 1
ATOM 867 C C . ALA A 1 109 ? 9.809 -21.134 -1.936 1.00 41.88 109 ALA A C 1
ATOM 869 O O . ALA A 1 109 ? 9.067 -21.995 -1.466 1.00 41.88 109 ALA A O 1
ATOM 870 N N . HIS A 1 110 ? 11.088 -21.389 -2.203 1.00 31.98 110 HIS A N 1
ATOM 871 C CA . HIS A 1 110 ? 11.773 -22.606 -1.764 1.00 31.98 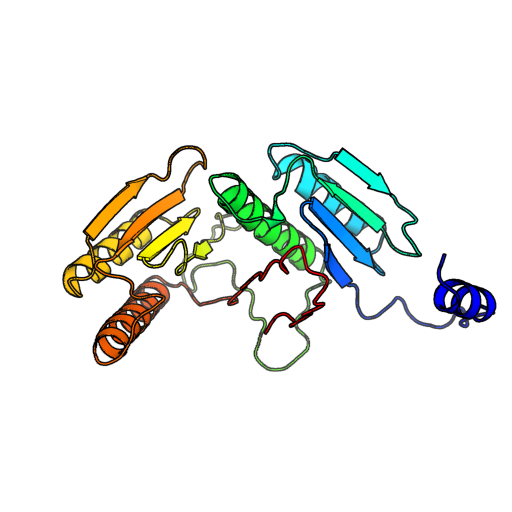110 HIS A CA 1
ATOM 872 C C . HIS A 1 110 ? 12.431 -22.352 -0.402 1.00 31.98 110 HIS A C 1
ATOM 874 O O . HIS A 1 110 ? 13.611 -22.037 -0.309 1.00 31.98 110 HIS A O 1
ATOM 880 N N . GLY A 1 111 ? 11.642 -22.443 0.672 1.00 28.44 111 GLY A N 1
ATOM 881 C CA . GLY A 1 111 ? 12.126 -22.338 2.055 1.00 28.44 111 GLY A CA 1
ATOM 882 C C . GLY A 1 111 ? 10.988 -22.350 3.085 1.00 28.44 111 GLY A C 1
ATOM 883 O O . GLY A 1 111 ? 9.884 -21.887 2.786 1.00 28.44 111 GLY A O 1
ATOM 884 N N . PRO A 1 112 ? 11.186 -22.919 4.290 1.00 33.41 112 PRO A N 1
ATOM 885 C CA . PRO A 1 112 ? 10.083 -23.273 5.169 1.00 33.41 112 PRO A CA 1
ATOM 886 C C . PRO A 1 112 ? 9.430 -22.021 5.776 1.00 33.41 112 PRO A C 1
ATOM 888 O O . PRO A 1 112 ? 10.024 -21.307 6.573 1.00 33.41 112 PRO A O 1
ATOM 891 N N . ARG A 1 113 ? 8.142 -21.839 5.464 1.00 38.75 113 ARG A N 1
ATOM 892 C CA . ARG A 1 113 ? 7.128 -21.143 6.284 1.00 38.75 113 ARG A CA 1
ATOM 893 C C . ARG A 1 113 ? 7.026 -19.610 6.326 1.00 38.75 113 ARG A C 1
ATOM 895 O O . ARG A 1 113 ? 6.231 -19.158 7.137 1.00 38.75 113 ARG A O 1
ATOM 902 N N . TYR A 1 114 ? 7.593 -18.824 5.407 1.00 33.38 114 TYR A N 1
ATOM 903 C CA . TYR A 1 114 ? 7.200 -17.397 5.293 1.00 33.38 114 TYR A CA 1
ATOM 904 C C . TYR A 1 114 ? 7.130 -16.848 3.864 1.00 33.38 114 TYR A C 1
ATOM 906 O O . TYR A 1 114 ? 7.547 -15.731 3.603 1.00 33.38 114 TYR A O 1
ATOM 914 N N . THR A 1 115 ? 6.567 -17.583 2.906 1.00 31.06 115 THR A N 1
ATOM 915 C CA . THR A 1 115 ? 5.936 -16.945 1.732 1.00 31.06 115 THR A CA 1
ATOM 916 C C . THR A 1 115 ? 4.912 -17.909 1.142 1.00 31.06 115 THR A C 1
ATOM 918 O O . THR A 1 115 ? 5.213 -18.730 0.283 1.00 31.06 115 THR A O 1
ATOM 921 N N . ARG A 1 116 ? 3.672 -17.871 1.641 1.00 25.83 116 ARG A N 1
ATOM 922 C CA . ARG A 1 116 ? 2.536 -18.427 0.895 1.00 25.83 116 ARG A CA 1
ATOM 923 C C . ARG A 1 116 ? 1.883 -17.260 0.174 1.00 25.83 116 ARG A C 1
ATOM 925 O O . ARG A 1 116 ? 1.350 -16.370 0.825 1.00 25.83 116 ARG A O 1
ATOM 932 N N . ILE A 1 117 ? 1.911 -17.278 -1.156 1.00 38.16 117 ILE A N 1
ATOM 933 C CA . ILE A 1 117 ? 1.068 -16.410 -1.981 1.00 38.16 117 ILE A CA 1
ATOM 934 C C . ILE A 1 117 ? -0.196 -17.197 -2.346 1.00 38.16 117 ILE A C 1
ATOM 936 O O . ILE A 1 117 ? -0.206 -17.915 -3.343 1.00 38.16 117 ILE A O 1
ATOM 940 N N . PRO A 1 118 ? -1.295 -17.049 -1.589 1.00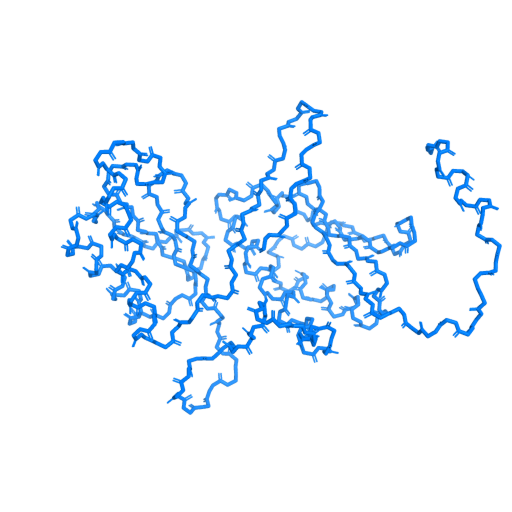 33.12 118 PRO A N 1
ATOM 941 C CA . PRO A 1 118 ? -2.620 -17.109 -2.158 1.00 33.12 118 PRO A CA 1
ATOM 942 C C . PRO A 1 118 ? -3.149 -15.676 -2.202 1.00 33.12 118 PRO A C 1
ATOM 944 O O . PRO A 1 118 ? -3.635 -15.128 -1.220 1.00 33.12 118 PRO A O 1
ATOM 947 N N . LEU A 1 119 ? -3.077 -15.061 -3.381 1.00 41.75 119 LEU A N 1
ATOM 948 C CA . LEU A 1 119 ? -3.734 -13.783 -3.688 1.00 41.75 119 LEU A CA 1
ATOM 949 C C . LEU A 1 119 ? -5.259 -13.919 -3.841 1.00 41.75 119 LEU A C 1
ATOM 951 O O . LEU A 1 119 ? -5.905 -13.102 -4.494 1.00 41.75 119 LEU A O 1
ATOM 955 N N . ALA A 1 120 ? -5.833 -14.967 -3.264 1.00 39.06 120 ALA A N 1
ATOM 956 C CA . ALA A 1 120 ? -7.221 -15.325 -3.428 1.00 39.06 120 ALA A CA 1
ATOM 957 C C . ALA A 1 120 ? -7.795 -15.808 -2.101 1.00 39.06 120 ALA A C 1
ATOM 959 O O . ALA A 1 120 ? -7.173 -16.600 -1.391 1.00 39.06 120 ALA A O 1
ATOM 960 N N . ARG A 1 121 ? -9.027 -15.361 -1.842 1.00 40.59 121 ARG A N 1
ATOM 961 C CA . ARG A 1 121 ? -9.977 -15.962 -0.908 1.00 40.59 121 ARG A CA 1
ATOM 962 C C . ARG A 1 121 ? -9.898 -17.494 -1.014 1.00 40.59 121 ARG A C 1
ATOM 964 O O . ARG A 1 121 ? -10.283 -18.028 -2.060 1.00 40.59 121 ARG A O 1
ATOM 971 N N . PRO A 1 122 ? -9.446 -18.225 0.017 1.00 35.47 122 PRO A N 1
ATOM 972 C CA . PRO A 1 122 ? -9.543 -19.674 0.024 1.00 35.47 122 PRO A CA 1
ATOM 973 C C . PRO A 1 122 ? -11.030 -20.053 -0.024 1.00 35.47 122 PRO A C 1
ATOM 975 O O . PRO A 1 122 ? -11.798 -19.667 0.854 1.00 35.47 122 PRO A O 1
ATOM 978 N N . GLY A 1 123 ? -11.453 -20.759 -1.076 1.00 42.69 123 GLY A N 1
ATOM 979 C CA . GLY A 1 123 ? -12.801 -21.340 -1.172 1.00 42.69 123 GLY A CA 1
ATOM 980 C C . GLY A 1 123 ? -13.857 -20.564 -1.974 1.00 42.69 123 GLY A C 1
ATOM 981 O O . GLY A 1 123 ? -15.024 -20.938 -1.929 1.00 42.69 123 GLY A O 1
ATOM 982 N N . GLY A 1 124 ? -13.499 -19.522 -2.732 1.00 38.06 124 GLY A N 1
ATOM 983 C CA . GLY A 1 124 ? -14.419 -18.867 -3.675 1.00 38.06 124 GLY A CA 1
ATOM 984 C C . GLY A 1 124 ? -13.996 -19.101 -5.121 1.00 38.06 124 GLY A C 1
ATOM 985 O O . GLY A 1 124 ? -12.949 -18.609 -5.527 1.00 38.06 124 GLY A O 1
ATOM 986 N N . GLY A 1 125 ? -14.795 -19.841 -5.894 1.00 35.91 125 GLY A N 1
ATOM 987 C CA . GLY A 1 125 ? -14.529 -20.116 -7.305 1.00 35.91 125 GLY A CA 1
ATOM 988 C C . GLY A 1 125 ? -14.225 -18.850 -8.118 1.00 35.91 125 GLY A C 1
ATOM 989 O O . GLY A 1 125 ? -15.013 -17.909 -8.136 1.00 35.91 125 GLY A O 1
ATOM 990 N N . GLY A 1 126 ? -13.066 -18.862 -8.779 1.00 34.56 126 GLY A N 1
ATOM 991 C CA . GLY A 1 126 ? -12.773 -18.124 -10.008 1.00 34.56 126 GLY A CA 1
ATOM 992 C C . GLY A 1 126 ? -12.991 -16.611 -10.001 1.00 34.56 126 GLY A C 1
ATOM 993 O O . GLY A 1 126 ? -13.931 -16.125 -10.620 1.00 34.56 126 GLY A O 1
ATOM 994 N N . ARG A 1 127 ? -12.039 -15.852 -9.447 1.00 32.12 127 ARG A N 1
ATOM 995 C CA . ARG A 1 127 ? -11.660 -14.542 -10.008 1.00 32.12 127 ARG A CA 1
ATOM 996 C C . ARG A 1 127 ? -10.142 -14.383 -9.976 1.00 32.12 127 ARG A C 1
ATOM 998 O O . ARG A 1 127 ? -9.582 -13.751 -9.082 1.00 32.12 127 ARG A O 1
ATOM 1005 N N . GLU A 1 128 ? -9.479 -14.959 -10.974 1.00 37.88 128 GLU A N 1
ATOM 1006 C CA . GLU A 1 128 ? -8.138 -14.525 -11.364 1.00 37.88 128 GLU A CA 1
ATOM 1007 C C . GLU A 1 128 ? -8.216 -13.035 -11.735 1.00 37.88 128 GLU A C 1
ATOM 1009 O O . GLU A 1 128 ? -8.843 -12.664 -12.723 1.00 37.88 128 GLU A O 1
ATOM 1014 N N . GLY A 1 129 ? -7.646 -12.158 -10.901 1.00 37.69 129 GLY A N 1
ATOM 1015 C CA . GLY A 1 129 ? -7.542 -10.723 -11.204 1.00 37.69 129 GLY A CA 1
ATOM 1016 C C . GLY A 1 129 ? -8.189 -9.741 -10.222 1.00 37.69 129 GLY A C 1
ATOM 1017 O O . GLY A 1 129 ? -8.207 -8.548 -10.517 1.00 37.69 129 GLY A O 1
ATOM 1018 N N . GLY A 1 130 ? -8.673 -10.175 -9.053 1.00 39.28 130 GLY A N 1
ATOM 1019 C CA . GLY A 1 130 ? -9.121 -9.239 -8.010 1.00 39.28 130 GLY A CA 1
ATOM 1020 C C . GLY A 1 130 ? -7.978 -8.348 -7.480 1.00 39.28 130 GLY A C 1
ATOM 1021 O O . GLY A 1 130 ? -6.826 -8.804 -7.404 1.00 39.28 130 GLY A O 1
ATOM 1022 N N . PRO A 1 131 ? -8.236 -7.071 -7.125 1.00 44.97 131 PRO A N 1
ATOM 1023 C CA . PRO A 1 131 ? -7.236 -6.259 -6.447 1.00 44.97 131 PRO A CA 1
ATOM 1024 C C . PRO A 1 131 ? -6.854 -6.954 -5.134 1.00 44.97 131 PRO A C 1
ATOM 1026 O O . PRO A 1 131 ? -7.692 -7.527 -4.444 1.00 44.97 131 PRO A O 1
ATOM 1029 N N . GLY A 1 132 ? -5.553 -6.995 -4.849 1.00 54.72 132 GLY A N 1
ATOM 1030 C CA . GLY A 1 132 ? -5.103 -7.556 -3.579 1.00 54.72 132 GLY A CA 1
ATOM 1031 C C . GLY A 1 132 ? -5.486 -6.553 -2.508 1.00 54.72 132 GLY A C 1
ATOM 1032 O O . GLY A 1 132 ? -5.174 -5.380 -2.685 1.00 54.72 132 GLY A O 1
ATOM 1033 N N . LEU A 1 133 ? -6.166 -7.003 -1.461 1.00 53.50 133 LEU A N 1
ATOM 1034 C CA . LEU A 1 133 ? -6.409 -6.183 -0.285 1.00 53.50 133 LEU A CA 1
ATOM 1035 C C . LEU A 1 133 ? -5.069 -5.830 0.356 1.00 53.50 133 LEU A C 1
ATOM 1037 O O . LEU A 1 133 ? -4.270 -6.726 0.639 1.00 53.50 133 LEU A O 1
ATOM 1041 N N . ASP A 1 134 ? -4.878 -4.549 0.645 1.00 57.91 134 ASP A N 1
ATOM 1042 C CA . ASP A 1 134 ? -3.809 -4.089 1.522 1.00 57.91 134 ASP A CA 1
ATOM 1043 C C . ASP A 1 134 ? -4.420 -3.421 2.760 1.00 57.91 134 ASP A C 1
ATOM 1045 O O . ASP A 1 134 ? -5.258 -2.517 2.659 1.00 57.91 134 ASP A O 1
ATOM 1049 N N . VAL A 1 135 ? -4.043 -3.893 3.947 1.00 55.00 135 VAL A N 1
ATOM 1050 C CA . VAL A 1 135 ? -4.531 -3.369 5.229 1.00 55.00 135 VAL A CA 1
ATOM 1051 C C . VAL A 1 135 ? -3.368 -2.708 5.946 1.00 55.00 135 VAL A C 1
ATOM 1053 O O . VAL A 1 135 ? -2.480 -3.373 6.471 1.00 55.00 135 VAL A O 1
ATOM 1056 N N . HIS A 1 136 ? -3.400 -1.382 6.037 1.00 63.66 136 HIS A N 1
ATOM 1057 C CA . HIS A 1 136 ? -2.398 -0.620 6.775 1.00 63.66 136 HIS A CA 1
ATOM 1058 C C . HIS A 1 136 ? -2.953 -0.206 8.117 1.00 63.66 136 HIS A C 1
ATOM 1060 O O . HIS A 1 136 ? -3.666 0.790 8.233 1.00 63.66 136 HIS A O 1
ATOM 1066 N N . ALA A 1 137 ? -2.592 -0.956 9.149 1.00 52.88 137 ALA A N 1
ATOM 1067 C CA . ALA A 1 137 ? -3.085 -0.692 10.487 1.00 52.88 137 ALA A CA 1
ATOM 1068 C C . ALA A 1 137 ? -2.511 0.574 11.125 1.00 52.88 137 ALA A C 1
ATOM 1070 O O . ALA A 1 137 ? -3.214 1.200 11.900 1.00 52.88 137 ALA A O 1
ATOM 1071 N N . LEU A 1 138 ? -1.297 1.008 10.780 1.00 55.06 138 LEU A N 1
ATOM 1072 C CA . LEU A 1 138 ? -0.526 1.887 11.665 1.00 55.06 138 LEU A CA 1
ATOM 1073 C C . LEU A 1 138 ? -0.150 3.215 10.997 1.00 55.06 138 LEU A C 1
ATOM 1075 O O . LEU A 1 138 ? 1.022 3.517 10.805 1.00 55.06 138 LEU A O 1
ATOM 1079 N N . SER A 1 139 ? -1.130 4.029 10.598 1.00 53.34 139 SER A N 1
ATOM 1080 C CA . SER A 1 139 ? -0.843 5.377 10.084 1.00 53.34 139 SER A CA 1
ATOM 1081 C C . SER A 1 139 ? -1.187 6.451 11.119 1.00 53.34 139 SER A C 1
ATOM 1083 O O . SER A 1 139 ? -2.260 6.430 11.715 1.00 53.34 139 SER A O 1
ATOM 1085 N N . LYS A 1 140 ? -0.270 7.403 11.343 1.00 56.16 140 LYS A N 1
ATOM 1086 C CA . LYS A 1 140 ? -0.455 8.577 12.224 1.00 56.16 140 LYS A CA 1
ATOM 1087 C C . LYS A 1 140 ? -1.054 8.252 13.609 1.00 56.16 140 LYS A C 1
ATOM 1089 O O . LYS A 1 140 ? -2.066 8.835 13.978 1.00 56.16 140 LYS A O 1
ATOM 1094 N N . GLY A 1 141 ? -0.450 7.324 14.355 1.00 64.00 141 GLY A N 1
ATOM 1095 C CA . GLY A 1 141 ? -0.736 7.052 15.777 1.00 64.00 141 GLY A CA 1
ATOM 1096 C C . GLY A 1 141 ? -2.091 6.414 16.122 1.00 64.00 141 GLY A C 1
ATOM 1097 O O . GLY A 1 141 ? -2.172 5.685 17.110 1.00 64.00 141 GLY A O 1
ATOM 1098 N N . ASP A 1 142 ? -3.124 6.628 15.301 1.00 80.56 142 ASP A N 1
ATOM 1099 C CA . ASP A 1 142 ? -4.490 6.178 15.580 1.00 80.56 142 ASP A CA 1
ATOM 1100 C C . ASP A 1 142 ? -5.336 5.804 14.352 1.00 80.56 142 ASP A C 1
ATOM 1102 O O . ASP A 1 142 ? -6.537 5.580 14.480 1.00 80.56 142 ASP A O 1
ATOM 1106 N N . LYS A 1 143 ? -4.755 5.703 13.148 1.00 84.06 143 LYS A N 1
ATOM 1107 C CA . LYS A 1 143 ? -5.533 5.441 11.926 1.00 84.06 143 LYS A CA 1
ATOM 1108 C C . LYS A 1 143 ? -5.188 4.120 11.261 1.00 84.06 143 LYS A C 1
ATOM 1110 O O . LYS A 1 143 ? -4.026 3.864 10.949 1.00 84.06 143 LYS A O 1
ATOM 1115 N N . LEU A 1 144 ? -6.234 3.374 10.932 1.00 85.62 144 LEU A N 1
ATOM 1116 C CA . LEU A 1 144 ? -6.236 2.180 10.095 1.00 85.62 144 LEU A CA 1
ATOM 1117 C C . LEU A 1 144 ? -6.729 2.562 8.691 1.00 85.62 144 LEU A C 1
ATOM 1119 O O . LEU A 1 144 ? -7.767 3.205 8.545 1.00 85.62 144 LEU A O 1
ATOM 1123 N N . LYS A 1 145 ? -5.992 2.178 7.650 1.00 84.50 145 LYS A N 1
ATOM 1124 C CA . LYS A 1 145 ? -6.381 2.357 6.248 1.00 84.50 145 LYS A CA 1
ATOM 1125 C C . LYS A 1 145 ? -6.595 1.003 5.585 1.00 84.50 145 LYS A C 1
ATOM 1127 O O . LYS A 1 145 ? -5.738 0.129 5.666 1.00 84.50 145 LYS A O 1
ATOM 1132 N N . LEU A 1 146 ? -7.714 0.868 4.892 1.00 85.31 146 LEU A N 1
ATOM 1133 C CA . LEU A 1 146 ? -8.052 -0.276 4.055 1.00 85.31 146 LEU A CA 1
ATOM 1134 C C . LEU A 1 146 ? -7.919 0.165 2.596 1.00 85.31 146 LEU A C 1
ATOM 1136 O O . LEU A 1 146 ? -8.605 1.104 2.193 1.00 85.31 146 LEU A O 1
ATOM 1140 N N . ILE A 1 147 ? -7.027 -0.453 1.828 1.00 83.25 147 ILE A N 1
ATOM 1141 C CA . ILE A 1 147 ? -6.792 -0.129 0.417 1.00 83.25 147 ILE A CA 1
ATOM 1142 C C . ILE A 1 147 ? -7.298 -1.288 -0.436 1.00 83.25 147 ILE A C 1
ATOM 1144 O O . ILE A 1 147 ? -6.953 -2.444 -0.196 1.00 83.25 147 ILE A O 1
ATOM 1148 N N . ASP A 1 148 ? -8.124 -0.948 -1.424 1.00 82.12 148 ASP A N 1
ATOM 1149 C CA . ASP A 1 148 ? -8.775 -1.872 -2.354 1.00 82.12 148 ASP A CA 1
ATOM 1150 C C . ASP A 1 148 ? -9.551 -2.992 -1.633 1.00 82.12 148 ASP A C 1
ATOM 1152 O O . ASP A 1 148 ? -9.568 -4.153 -2.050 1.00 82.12 148 ASP A O 1
ATOM 1156 N N . ALA A 1 149 ? -10.169 -2.637 -0.501 1.00 81.44 149 ALA A N 1
ATOM 1157 C CA . ALA A 1 149 ? -10.897 -3.566 0.344 1.00 81.44 149 ALA A CA 1
ATOM 1158 C C . ALA A 1 149 ? -12.335 -3.766 -0.138 1.00 81.44 149 ALA A C 1
ATOM 1160 O O . ALA A 1 149 ? -13.074 -2.778 -0.230 1.00 81.44 149 ALA A O 1
ATOM 1161 N N . PRO A 1 150 ? -12.776 -5.024 -0.348 1.00 84.81 150 PRO A N 1
ATOM 1162 C CA . PRO A 1 150 ? -14.174 -5.318 -0.628 1.00 84.81 150 PRO A CA 1
ATOM 1163 C C . PRO A 1 150 ? -15.115 -4.701 0.410 1.00 84.81 150 PRO A C 1
ATOM 1165 O O . PRO A 1 150 ? -14.779 -4.563 1.590 1.00 84.81 150 PRO A O 1
ATOM 1168 N N . GLU A 1 151 ? -16.302 -4.294 -0.037 1.00 85.06 151 GLU A N 1
ATOM 1169 C CA . GLU A 1 151 ? -17.239 -3.540 0.796 1.00 85.06 151 GLU A CA 1
ATOM 1170 C C . GLU A 1 151 ? -17.714 -4.322 2.026 1.00 85.06 151 GLU A C 1
ATOM 1172 O O . GLU A 1 151 ? -17.849 -3.745 3.104 1.00 85.06 151 GLU A O 1
ATOM 1177 N N . ASP A 1 152 ? -17.943 -5.621 1.870 1.00 86.44 152 ASP A N 1
ATOM 1178 C CA . ASP A 1 152 ? -18.288 -6.560 2.935 1.00 86.44 152 ASP A CA 1
ATOM 1179 C C . ASP A 1 152 ? -17.190 -6.630 4.001 1.00 86.44 152 ASP A C 1
ATOM 1181 O O . ASP A 1 152 ? -17.472 -6.430 5.186 1.00 86.44 152 ASP A O 1
ATOM 1185 N N . LEU A 1 153 ? -15.930 -6.791 3.587 1.00 85.50 153 LEU A N 1
ATOM 1186 C CA . LEU A 1 153 ? -14.809 -6.792 4.521 1.00 85.50 153 LEU A CA 1
ATOM 1187 C C . LEU A 1 153 ? -14.661 -5.440 5.222 1.00 85.50 153 LEU A C 1
ATOM 1189 O O . LEU A 1 153 ? -14.490 -5.378 6.439 1.00 85.50 153 LEU A O 1
ATOM 1193 N N . ARG A 1 154 ? -14.757 -4.342 4.469 1.00 89.06 154 ARG A N 1
ATOM 1194 C CA . ARG A 1 154 ? -14.700 -2.986 5.023 1.00 89.06 154 ARG A CA 1
ATOM 1195 C C . ARG A 1 154 ? -15.778 -2.781 6.088 1.00 89.06 154 ARG A C 1
ATOM 1197 O O . ARG A 1 154 ? -15.467 -2.264 7.159 1.00 89.06 154 ARG A O 1
ATOM 1204 N N . LYS A 1 155 ? -17.018 -3.211 5.832 1.00 91.31 155 LYS A N 1
ATOM 1205 C CA . LYS A 1 155 ? -18.115 -3.160 6.812 1.00 91.31 155 LYS A CA 1
ATOM 1206 C C . LYS A 1 155 ? -17.804 -3.998 8.051 1.00 91.31 155 LYS A C 1
ATOM 1208 O O . LYS A 1 155 ? -17.993 -3.500 9.156 1.00 91.31 155 LYS A O 1
ATOM 1213 N N . ALA A 1 156 ? -17.271 -5.208 7.885 1.00 90.19 156 ALA A N 1
ATOM 1214 C CA . ALA A 1 156 ? -16.897 -6.071 9.004 1.00 90.19 156 ALA A CA 1
ATOM 1215 C C . ALA A 1 156 ? -15.792 -5.454 9.885 1.00 90.19 156 ALA A C 1
ATOM 1217 O O . ALA A 1 156 ? -15.862 -5.520 11.112 1.00 90.19 156 ALA A O 1
ATOM 1218 N N . VAL A 1 157 ? -14.797 -4.796 9.278 1.00 90.19 157 VAL A N 1
ATOM 1219 C CA . VAL A 1 157 ? -13.725 -4.101 10.013 1.00 90.19 157 VAL A CA 1
ATOM 1220 C C . VAL A 1 157 ? -14.253 -2.868 10.765 1.00 90.19 157 VAL A C 1
ATOM 1222 O O . VAL A 1 157 ? -13.831 -2.599 11.890 1.00 90.19 157 VAL A O 1
ATOM 1225 N N . ILE A 1 158 ? -15.192 -2.118 10.180 1.00 93.00 158 ILE A N 1
ATOM 1226 C CA . ILE A 1 158 ? -15.842 -0.981 10.858 1.00 93.00 158 ILE A CA 1
ATOM 1227 C C . ILE A 1 158 ? -16.685 -1.473 12.041 1.00 93.00 158 ILE A C 1
ATOM 1229 O O . ILE A 1 158 ? -16.605 -0.910 13.132 1.00 93.00 158 ILE A O 1
ATOM 1233 N N . ASP A 1 159 ? -17.459 -2.538 11.840 1.00 93.69 159 ASP A N 1
ATOM 1234 C CA . ASP A 1 159 ? -18.307 -3.141 12.866 1.00 93.69 159 ASP A CA 1
ATOM 1235 C C . ASP A 1 159 ? -17.482 -3.658 14.054 1.00 93.69 159 ASP A C 1
ATOM 1237 O O . ASP A 1 159 ? -17.797 -3.331 15.200 1.00 93.69 159 ASP A O 1
ATOM 1241 N N . ILE A 1 160 ? -16.362 -4.356 13.820 1.00 93.25 160 ILE A N 1
ATOM 1242 C CA . ILE A 1 160 ? -15.514 -4.806 14.934 1.00 93.25 160 ILE A CA 1
ATOM 1243 C C . ILE A 1 160 ? -14.856 -3.639 15.677 1.00 93.25 160 ILE A C 1
ATOM 1245 O O . ILE A 1 160 ? -14.790 -3.680 16.903 1.00 93.25 160 ILE A O 1
ATOM 1249 N N . ALA A 1 161 ? -14.445 -2.571 14.980 1.00 91.44 161 ALA A N 1
ATOM 1250 C CA . ALA A 1 161 ? -13.944 -1.357 15.630 1.00 91.44 161 ALA A CA 1
ATOM 1251 C C . ALA A 1 161 ? -15.018 -0.695 16.511 1.00 91.44 161 ALA A C 1
ATOM 1253 O O . ALA A 1 161 ? -14.707 -0.185 17.588 1.00 91.44 161 ALA A O 1
ATOM 1254 N N . GLY A 1 162 ? -16.283 -0.724 16.078 1.00 91.50 162 GLY A N 1
ATOM 1255 C CA . GLY A 1 162 ? -17.422 -0.263 16.871 1.00 91.50 162 GLY A CA 1
ATOM 1256 C C . GLY A 1 162 ? -17.639 -1.118 18.120 1.00 91.50 162 GLY A C 1
ATOM 1257 O O . GLY A 1 162 ? -17.719 -0.588 19.226 1.00 91.50 162 GLY A O 1
ATOM 1258 N N . ARG A 1 163 ? -17.657 -2.448 17.969 1.00 90.62 163 ARG A N 1
ATOM 1259 C CA . ARG A 1 163 ? -17.872 -3.395 19.079 1.00 90.62 163 ARG A CA 1
ATOM 1260 C C . ARG A 1 163 ? -16.765 -3.367 20.128 1.00 90.62 163 ARG A C 1
ATOM 1262 O O . ARG A 1 163 ? -17.044 -3.585 21.302 1.00 90.62 163 ARG A O 1
ATOM 1269 N N . THR A 1 164 ? -15.520 -3.099 19.735 1.00 87.25 164 THR A N 1
ATOM 1270 C CA . THR A 1 164 ? -14.408 -2.931 20.685 1.00 87.25 164 THR A CA 1
ATOM 1271 C C . THR A 1 164 ? -14.371 -1.544 21.330 1.00 87.25 164 THR A C 1
ATOM 1273 O O . THR A 1 164 ? -13.470 -1.280 22.124 1.00 87.25 164 THR A O 1
ATOM 1276 N N . GLY A 1 165 ? -15.311 -0.650 20.997 1.00 89.12 165 GLY A N 1
ATOM 1277 C CA . GLY A 1 165 ? -15.339 0.732 21.485 1.00 89.12 165 GLY A CA 1
ATOM 1278 C C . GLY A 1 165 ? -14.198 1.595 20.940 1.00 89.12 165 GLY A C 1
ATOM 1279 O O . GLY A 1 165 ? -13.933 2.673 21.463 1.00 89.12 165 GLY A O 1
ATOM 1280 N N . MET A 1 166 ? -13.499 1.123 19.905 1.00 89.62 166 MET A N 1
ATOM 1281 C CA . MET A 1 166 ? -12.343 1.809 19.339 1.00 89.62 166 MET A CA 1
ATOM 1282 C C . MET A 1 166 ? -12.695 2.691 18.152 1.00 89.62 166 MET A C 1
ATOM 1284 O O . MET A 1 166 ? -11.856 3.473 17.735 1.00 89.62 166 MET A O 1
ATOM 1288 N N . LEU A 1 167 ? -13.892 2.601 17.583 1.00 94.12 167 LEU A N 1
ATOM 1289 C CA . LEU A 1 167 ? -14.278 3.438 16.454 1.00 94.12 167 LEU A CA 1
ATOM 1290 C C . LEU A 1 167 ? -14.523 4.883 16.904 1.00 94.12 167 LEU A C 1
ATOM 1292 O O . LEU A 1 167 ? -15.515 5.172 17.564 1.00 94.12 167 LEU A O 1
ATOM 1296 N N . GLN A 1 168 ? -13.654 5.806 16.488 1.00 93.62 168 GLN A N 1
ATOM 1297 C CA . GLN A 1 168 ? -13.887 7.241 16.664 1.00 93.62 168 GLN A CA 1
ATOM 1298 C C . GLN A 1 168 ? -14.567 7.848 15.434 1.00 93.62 168 GLN A C 1
ATOM 1300 O O . GLN A 1 168 ? -15.478 8.663 15.552 1.00 93.62 168 GLN A O 1
ATOM 1305 N N . ARG A 1 169 ? -14.091 7.498 14.235 1.00 94.12 169 ARG A N 1
ATOM 1306 C CA . ARG A 1 169 ? -14.641 7.981 12.962 1.00 94.12 169 ARG A CA 1
ATOM 1307 C C . ARG A 1 169 ? -14.227 7.056 11.830 1.00 94.12 169 ARG A C 1
ATOM 1309 O O . ARG A 1 169 ? -13.160 6.458 11.891 1.00 94.12 169 ARG A O 1
ATOM 1316 N N . HIS A 1 170 ? -14.996 7.011 10.753 1.00 94.31 170 HIS A N 1
ATOM 1317 C CA . HIS A 1 170 ? -14.572 6.370 9.514 1.00 94.31 170 HIS A CA 1
ATOM 1318 C C . HIS A 1 170 ? -15.030 7.181 8.298 1.00 94.31 170 HIS A C 1
ATOM 1320 O O . HIS A 1 170 ? -16.023 7.903 8.370 1.00 94.31 170 HIS A O 1
ATOM 1326 N N . GLN A 1 171 ? -14.276 7.122 7.203 1.00 92.69 171 GLN A N 1
ATOM 1327 C CA . GLN A 1 171 ? -14.564 7.877 5.982 1.00 92.69 171 GLN A CA 1
ATOM 1328 C C . GLN A 1 171 ? -13.819 7.305 4.765 1.00 92.69 171 GLN A C 1
ATOM 1330 O O . GLN A 1 171 ? -12.746 6.717 4.930 1.00 92.69 171 GLN A O 1
ATOM 1335 N N . PRO A 1 172 ? -14.304 7.548 3.533 1.00 89.81 172 PRO A N 1
ATOM 1336 C CA . PRO A 1 172 ? -13.484 7.387 2.336 1.00 89.81 172 PRO A CA 1
ATOM 1337 C C . PRO A 1 172 ? -12.218 8.248 2.423 1.00 89.81 172 PRO A C 1
ATOM 1339 O O . PRO A 1 172 ? -12.256 9.389 2.895 1.00 89.81 172 PRO A O 1
ATOM 1342 N N . TYR A 1 173 ? -11.088 7.715 1.969 1.00 86.12 173 TYR A N 1
ATOM 1343 C CA . TYR A 1 173 ? -9.840 8.460 1.914 1.00 86.12 173 TYR A CA 1
ATOM 1344 C C . TYR A 1 173 ? -9.750 9.237 0.599 1.00 86.12 173 TYR A C 1
ATOM 1346 O O . TYR A 1 173 ? -9.632 8.663 -0.483 1.00 86.12 173 TYR A O 1
ATOM 1354 N N . GLN A 1 174 ? -9.819 10.563 0.698 1.00 81.69 174 GLN A N 1
ATOM 1355 C CA . GLN A 1 174 ? -9.815 11.436 -0.472 1.00 81.69 174 GLN A CA 1
ATOM 1356 C C . GLN A 1 174 ? -8.475 11.384 -1.218 1.00 81.69 174 GLN A C 1
ATOM 1358 O O . GLN A 1 174 ? -7.406 11.326 -0.610 1.00 81.69 174 GLN A O 1
ATOM 1363 N N . GLY A 1 175 ? -8.549 11.430 -2.550 1.00 73.25 175 GLY A N 1
ATOM 1364 C CA . GLY A 1 175 ? -7.384 11.559 -3.427 1.00 73.25 175 GLY A CA 1
ATOM 1365 C C . GLY A 1 175 ? -6.621 10.265 -3.729 1.00 73.25 175 GLY A C 1
ATOM 1366 O O . GLY A 1 175 ? -5.617 10.331 -4.429 1.00 73.25 175 GLY A O 1
ATOM 1367 N N . ALA A 1 176 ? -7.068 9.095 -3.252 1.00 70.88 176 ALA A N 1
ATOM 1368 C CA . ALA A 1 176 ? -6.375 7.827 -3.518 1.00 70.88 176 ALA A CA 1
ATOM 1369 C C . ALA A 1 176 ? -7.287 6.654 -3.937 1.00 70.88 176 ALA A C 1
ATOM 1371 O O . ALA A 1 176 ? -6.998 5.495 -3.627 1.00 70.88 176 ALA A O 1
ATOM 1372 N N . GLY A 1 177 ? -8.357 6.922 -4.691 1.00 77.31 177 GLY A N 1
ATOM 1373 C CA . GLY A 1 177 ? -9.252 5.884 -5.227 1.00 77.31 177 GLY A CA 1
ATOM 1374 C C . GLY A 1 177 ? -9.977 5.094 -4.130 1.00 77.31 177 GLY A C 1
ATOM 1375 O O . GLY A 1 177 ? -10.422 5.687 -3.150 1.00 77.31 177 GLY A O 1
ATOM 1376 N N . ASP A 1 178 ? -10.080 3.767 -4.280 1.00 81.62 178 ASP A N 1
ATOM 1377 C CA . ASP A 1 178 ? -10.726 2.864 -3.307 1.00 81.62 178 ASP A CA 1
ATOM 1378 C C . ASP A 1 178 ? -9.842 2.642 -2.069 1.00 81.62 178 ASP A C 1
ATOM 1380 O O . ASP A 1 178 ? -9.236 1.596 -1.860 1.00 81.62 178 ASP A O 1
ATOM 1384 N N . ALA A 1 179 ? -9.692 3.692 -1.271 1.00 84.25 179 ALA A N 1
ATOM 1385 C CA . ALA A 1 179 ? -9.046 3.644 0.027 1.00 84.25 179 ALA A CA 1
ATOM 1386 C C . ALA A 1 179 ? -10.020 4.163 1.087 1.00 84.25 179 ALA A C 1
ATOM 1388 O O . ALA A 1 179 ? -10.742 5.139 0.876 1.00 84.25 179 ALA A O 1
ATOM 1389 N N . TYR A 1 180 ? -10.035 3.521 2.249 1.00 88.06 180 TYR A N 1
ATOM 1390 C CA . TYR A 1 180 ? -10.933 3.844 3.349 1.00 88.06 180 TYR A CA 1
ATOM 1391 C C . TYR A 1 180 ? -10.144 4.041 4.635 1.00 88.06 180 TYR A C 1
ATOM 1393 O O . TYR A 1 180 ? -9.253 3.255 4.943 1.00 88.06 180 TYR A O 1
ATOM 1401 N N . GLU A 1 181 ? -10.448 5.094 5.387 1.00 90.75 181 GLU A N 1
ATOM 1402 C CA . GLU A 1 181 ? -9.757 5.433 6.628 1.00 90.75 181 GLU A CA 1
ATOM 1403 C C . GLU A 1 181 ? -10.692 5.250 7.822 1.00 90.75 181 GLU A C 1
ATOM 1405 O O . GLU A 1 181 ? -11.800 5.786 7.857 1.00 90.75 181 GLU A O 1
ATOM 1410 N N . ILE A 1 182 ? -10.207 4.528 8.825 1.00 91.38 182 ILE A N 1
ATOM 1411 C CA . ILE A 1 182 ? -10.839 4.332 10.123 1.00 91.38 182 ILE A CA 1
ATOM 1412 C C . ILE A 1 182 ? -9.928 4.990 11.156 1.00 91.38 182 ILE A C 1
ATOM 1414 O O . ILE A 1 182 ? -8.775 4.598 11.329 1.00 91.38 182 ILE A O 1
ATOM 1418 N N . LYS A 1 183 ? -10.439 6.019 11.827 1.00 91.31 183 LYS A N 1
ATOM 1419 C CA . LYS A 1 183 ? -9.790 6.649 12.973 1.00 91.31 183 LYS A CA 1
ATOM 1420 C C . LYS A 1 183 ? -10.240 5.928 14.236 1.00 91.31 183 LYS A C 1
ATOM 1422 O O . LYS A 1 183 ? -11.441 5.849 14.514 1.00 91.31 183 LYS A O 1
ATOM 1427 N N . LEU A 1 184 ? -9.266 5.428 14.978 1.00 89.81 184 LEU A N 1
ATOM 1428 C CA . LEU A 1 184 ? -9.470 4.763 16.246 1.00 89.81 184 LEU A CA 1
ATOM 1429 C C . LEU A 1 184 ? -9.423 5.771 17.397 1.00 89.81 184 LEU A C 1
ATOM 1431 O O . LEU A 1 184 ? -8.798 6.823 17.290 1.00 89.81 184 LEU A O 1
ATOM 1435 N N . LEU A 1 185 ? -10.105 5.444 18.487 1.00 88.25 185 LEU A N 1
ATOM 1436 C CA . LEU A 1 185 ? -10.114 6.218 19.716 1.00 88.25 185 LEU A CA 1
ATOM 1437 C C . LEU A 1 185 ? -8.759 6.092 20.429 1.00 88.25 185 LEU A C 1
ATOM 1439 O O . LEU A 1 185 ? -8.227 4.990 20.581 1.00 88.25 185 LEU A O 1
ATOM 1443 N N . GLY A 1 186 ? -8.226 7.221 20.901 1.00 86.62 186 GLY A N 1
ATOM 1444 C CA . GLY A 1 186 ? -6.929 7.279 21.579 1.00 86.62 186 GLY A CA 1
ATOM 1445 C C . GLY A 1 186 ? -5.753 7.143 20.610 1.00 86.62 186 GLY A C 1
ATOM 1446 O O . GLY A 1 186 ? -5.846 7.566 19.466 1.00 86.62 186 GLY A O 1
ATOM 1447 N N . TYR A 1 187 ? -4.646 6.556 21.077 1.00 83.25 187 TYR A N 1
ATOM 1448 C CA . TYR A 1 187 ? -3.432 6.323 20.279 1.00 83.25 187 TYR A CA 1
ATOM 1449 C C . TYR A 1 187 ? -2.997 4.857 20.365 1.00 83.25 187 TYR A C 1
ATOM 1451 O O . TYR A 1 187 ? -1.958 4.553 20.956 1.00 83.25 187 TYR A O 1
ATOM 1459 N N . PRO A 1 188 ? -3.784 3.915 19.814 1.00 80.50 188 PRO A N 1
ATOM 1460 C CA . PRO A 1 188 ? -3.537 2.483 19.986 1.00 80.50 188 PRO A CA 1
ATOM 1461 C C . PRO A 1 188 ? -2.175 2.025 19.453 1.00 80.50 188 PRO A C 1
ATOM 1463 O O . PRO A 1 188 ? -1.629 1.038 19.940 1.00 80.50 188 PRO A O 1
ATOM 1466 N N . TRP A 1 189 ? -1.591 2.758 18.503 1.00 80.69 189 TRP A N 1
ATOM 1467 C CA . TRP A 1 189 ? -0.277 2.453 17.925 1.00 80.69 189 TRP A CA 1
ATOM 1468 C C . TRP A 1 189 ? 0.891 2.996 18.761 1.00 80.69 189 TRP A C 1
ATOM 1470 O O . TRP A 1 189 ? 2.042 2.643 18.524 1.00 80.69 189 TRP A O 1
ATOM 1480 N N . HIS A 1 190 ? 0.590 3.816 19.771 1.00 77.88 190 HIS A N 1
ATOM 1481 C CA . HIS A 1 190 ? 1.532 4.335 20.766 1.00 77.88 190 HIS A CA 1
ATOM 1482 C C . HIS A 1 190 ? 1.039 4.079 22.198 1.00 77.88 190 HIS A C 1
ATOM 1484 O O . HIS A 1 190 ? 1.370 4.826 23.121 1.00 77.88 190 HIS A O 1
ATOM 1490 N N . ALA A 1 191 ? 0.225 3.036 22.380 1.00 74.12 191 ALA A N 1
ATOM 1491 C CA . ALA A 1 191 ? -0.405 2.724 23.650 1.00 74.12 191 ALA A CA 1
ATOM 1492 C C . ALA A 1 191 ? 0.631 2.466 24.758 1.00 74.12 191 ALA A C 1
ATOM 1494 O O . ALA A 1 191 ? 1.689 1.878 24.525 1.00 74.12 191 ALA A O 1
ATOM 1495 N N . ARG A 1 192 ? 0.305 2.879 25.987 1.00 71.62 192 ARG A N 1
ATOM 1496 C CA . ARG A 1 192 ? 1.114 2.644 27.192 1.00 71.62 192 ARG A CA 1
ATOM 1497 C C . ARG A 1 192 ? 0.230 2.080 28.301 1.00 71.62 192 ARG A C 1
ATOM 1499 O O . ARG A 1 192 ? -0.957 2.381 28.360 1.00 71.62 192 ARG A O 1
ATOM 1506 N N . GLY A 1 193 ? 0.800 1.263 29.186 1.00 78.94 193 GLY A N 1
ATOM 1507 C CA . GLY A 1 193 ? 0.056 0.687 30.312 1.00 78.94 193 GLY A CA 1
ATOM 1508 C C . GLY A 1 193 ? -1.169 -0.121 29.864 1.00 78.94 193 GLY A C 1
ATOM 1509 O O . GLY A 1 193 ? -1.068 -0.933 28.944 1.00 78.94 193 GLY A O 1
ATOM 1510 N N . GLY A 1 194 ? -2.325 0.101 30.498 1.00 73.81 194 GLY A N 1
ATOM 1511 C CA . GLY A 1 194 ? -3.569 -0.635 30.223 1.00 73.81 194 GLY A CA 1
ATOM 1512 C C . GLY A 1 194 ? -4.079 -0.520 28.780 1.00 73.81 194 GLY A C 1
ATOM 1513 O O . GLY A 1 194 ? -4.617 -1.492 28.247 1.00 73.81 194 GLY A O 1
ATOM 1514 N N . ASP A 1 195 ? -3.813 0.601 28.104 1.00 73.12 195 ASP A N 1
ATOM 1515 C CA . ASP A 1 195 ? -4.222 0.826 26.710 1.00 73.12 195 ASP A CA 1
ATOM 1516 C C . ASP A 1 195 ? -3.574 -0.180 25.746 1.00 73.12 195 ASP A C 1
ATOM 1518 O O . ASP A 1 195 ? -4.131 -0.492 24.691 1.00 73.12 195 ASP A O 1
ATOM 1522 N N . THR A 1 196 ? -2.418 -0.751 26.116 1.00 75.31 196 THR A N 1
ATOM 1523 C CA . THR A 1 196 ? -1.750 -1.788 25.312 1.00 75.31 196 THR A CA 1
ATOM 1524 C C . THR A 1 196 ? -2.619 -3.034 25.170 1.00 75.31 196 THR A C 1
ATOM 1526 O O . THR A 1 196 ? -2.652 -3.648 24.104 1.00 75.31 196 THR A O 1
ATOM 1529 N N . MET A 1 197 ? -3.380 -3.393 26.205 1.00 82.00 197 MET A N 1
ATOM 1530 C CA . MET A 1 197 ? -4.257 -4.561 26.177 1.00 82.00 197 MET A CA 1
ATOM 1531 C C . MET A 1 197 ? -5.498 -4.314 25.320 1.00 82.00 197 MET A C 1
ATOM 1533 O O . MET A 1 197 ? -5.948 -5.228 24.627 1.00 82.00 197 MET A O 1
ATOM 1537 N N . VAL A 1 198 ? -6.005 -3.078 25.308 1.00 79.12 198 VAL A N 1
ATOM 1538 C CA . VAL A 1 198 ? -7.108 -2.657 24.431 1.00 79.12 198 VAL A CA 1
ATOM 1539 C C . VAL A 1 198 ? -6.673 -2.728 22.968 1.00 79.12 198 VAL A C 1
ATOM 1541 O O . VAL A 1 198 ? -7.330 -3.393 22.165 1.00 79.12 198 VAL A O 1
ATOM 1544 N N . ALA A 1 199 ? -5.514 -2.147 22.639 1.00 78.56 199 ALA A N 1
ATOM 1545 C CA . ALA A 1 199 ? -4.948 -2.204 21.293 1.00 78.56 199 ALA A CA 1
ATOM 1546 C C . ALA A 1 199 ? -4.717 -3.654 20.833 1.00 78.56 199 ALA A C 1
ATOM 1548 O O . ALA A 1 199 ? -5.141 -4.037 19.743 1.00 78.56 199 ALA A O 1
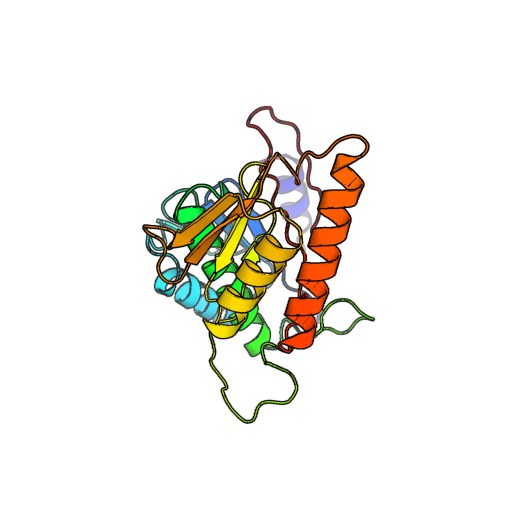ATOM 1549 N N . ARG A 1 200 ? -4.122 -4.502 21.684 1.00 77.44 200 ARG A N 1
ATOM 1550 C CA . ARG A 1 200 ? -3.896 -5.926 21.373 1.00 77.44 200 ARG A CA 1
ATOM 1551 C C . ARG A 1 200 ? -5.199 -6.685 21.144 1.00 77.44 200 ARG A C 1
ATOM 1553 O O . ARG A 1 200 ? -5.279 -7.466 20.200 1.00 77.44 200 ARG A O 1
ATOM 1560 N N . ARG A 1 201 ? -6.226 -6.457 21.968 1.00 82.00 201 ARG A N 1
ATOM 1561 C CA . ARG A 1 201 ? -7.536 -7.105 21.805 1.00 82.00 201 ARG A CA 1
ATOM 1562 C C . ARG A 1 201 ? -8.188 -6.723 20.477 1.00 82.00 201 ARG A C 1
ATOM 1564 O O . ARG A 1 201 ? -8.753 -7.591 19.820 1.00 82.00 201 ARG A O 1
ATOM 1571 N N . PHE A 1 202 ? -8.063 -5.467 20.055 1.00 85.00 202 PHE A N 1
ATOM 1572 C CA . PHE A 1 202 ? -8.548 -5.041 18.746 1.00 85.00 202 PHE A CA 1
ATOM 1573 C C . PHE A 1 202 ? -7.765 -5.650 17.590 1.00 85.00 202 PHE A C 1
ATOM 1575 O O . PHE A 1 202 ? -8.383 -6.132 16.649 1.00 85.00 202 PHE A O 1
ATOM 1582 N N . VAL A 1 203 ? -6.434 -5.699 17.668 1.00 81.88 203 VAL A N 1
ATOM 1583 C CA . VAL A 1 203 ? -5.612 -6.344 16.633 1.00 81.88 203 VAL A CA 1
ATOM 1584 C C . VAL A 1 203 ? -5.980 -7.828 16.494 1.00 81.88 203 VAL A C 1
ATOM 1586 O O . VAL A 1 203 ? -6.160 -8.300 15.377 1.00 81.88 203 VAL A O 1
ATOM 1589 N N . LEU A 1 204 ? -6.196 -8.547 17.600 1.00 80.81 204 LEU A N 1
ATOM 1590 C CA . LEU A 1 204 ? -6.667 -9.939 17.560 1.00 80.81 204 LEU A CA 1
ATOM 1591 C C . LEU A 1 204 ? -8.060 -10.071 16.925 1.00 80.81 204 LEU A C 1
ATOM 1593 O O . LEU A 1 204 ? -8.282 -10.956 16.102 1.00 80.81 204 LEU A O 1
ATOM 1597 N N . ALA A 1 205 ? -8.991 -9.180 17.269 1.00 84.56 205 ALA A N 1
ATOM 1598 C CA . ALA A 1 205 ? -10.329 -9.181 16.686 1.00 84.56 205 ALA A CA 1
ATOM 1599 C C . ALA A 1 205 ? -10.304 -8.858 15.180 1.00 84.56 205 ALA A C 1
ATOM 1601 O O . ALA A 1 205 ? -11.016 -9.485 14.399 1.00 84.56 205 ALA A O 1
ATOM 1602 N N . LEU A 1 206 ? -9.441 -7.926 14.766 1.00 85.06 206 LEU A N 1
ATOM 1603 C CA . LEU A 1 206 ? -9.192 -7.597 13.366 1.00 85.06 206 LEU A CA 1
ATOM 1604 C C . LEU A 1 206 ? -8.652 -8.810 12.602 1.00 85.06 206 LEU A C 1
ATOM 1606 O O . LEU A 1 206 ? -9.169 -9.113 11.531 1.00 85.06 206 LEU A O 1
ATOM 1610 N N . MET A 1 207 ? -7.667 -9.527 13.156 1.00 78.44 207 MET A N 1
ATOM 1611 C CA . MET A 1 207 ? -7.158 -10.762 12.545 1.00 78.44 207 MET A CA 1
ATOM 1612 C C . MET A 1 207 ? -8.269 -11.804 12.376 1.00 78.44 207 MET A C 1
ATOM 1614 O O . MET A 1 207 ? -8.419 -12.348 11.288 1.00 78.44 207 MET A O 1
ATOM 1618 N N . GLY A 1 208 ? -9.109 -12.008 13.396 1.00 79.56 208 GLY A N 1
ATOM 1619 C CA . GLY A 1 208 ? -10.246 -12.929 13.304 1.00 79.56 208 GLY A CA 1
ATOM 1620 C C . GLY A 1 208 ? -11.263 -12.541 12.223 1.00 79.56 208 GLY A C 1
ATOM 1621 O O . GLY A 1 208 ? -11.788 -13.411 11.532 1.00 79.56 208 GLY A O 1
ATOM 1622 N N . VAL A 1 209 ? -11.517 -11.241 12.021 1.00 84.56 209 VAL A N 1
ATOM 1623 C CA . VAL A 1 209 ? -12.373 -10.753 10.924 1.00 84.56 209 VAL A CA 1
ATOM 1624 C C . VAL A 1 209 ? -11.729 -11.002 9.564 1.00 84.56 209 VAL A C 1
ATOM 1626 O O . VAL A 1 209 ? -12.421 -11.444 8.649 1.00 84.56 209 VAL A O 1
ATOM 1629 N N . LEU A 1 210 ? -10.429 -10.737 9.416 1.00 79.88 210 LEU A N 1
ATOM 1630 C CA . LEU A 1 210 ? -9.709 -11.007 8.171 1.00 79.88 210 LEU A CA 1
ATOM 1631 C C . LEU A 1 210 ? -9.791 -12.500 7.826 1.00 79.88 210 LEU A C 1
ATOM 1633 O O . LEU A 1 210 ? -10.294 -12.848 6.758 1.00 79.88 210 LEU A O 1
ATOM 1637 N N . GLU A 1 211 ? -9.418 -13.374 8.761 1.00 76.81 211 GLU A N 1
ATOM 1638 C CA . GLU A 1 211 ? -9.444 -14.829 8.573 1.00 76.81 211 GLU A CA 1
ATOM 1639 C C . GLU A 1 211 ? -10.855 -15.354 8.294 1.00 76.81 211 GLU A C 1
ATOM 1641 O O . GLU A 1 211 ? -11.056 -16.115 7.346 1.00 76.81 211 GLU A O 1
ATOM 1646 N N . GLY A 1 212 ? -11.857 -14.890 9.049 1.00 74.44 212 GLY A N 1
ATOM 1647 C CA . GLY A 1 212 ? -13.260 -15.263 8.852 1.00 74.44 212 GLY A CA 1
ATOM 1648 C C . GLY A 1 212 ? -13.830 -14.842 7.492 1.00 74.44 212 GLY A C 1
ATOM 1649 O O . GLY A 1 212 ? -14.763 -15.468 6.996 1.00 74.44 212 GLY A O 1
ATOM 1650 N N . ASN A 1 213 ? -13.244 -13.825 6.853 1.00 76.81 213 ASN A N 1
ATOM 1651 C CA . ASN A 1 213 ? -13.590 -13.390 5.497 1.00 76.81 213 ASN A CA 1
ATOM 1652 C C . ASN A 1 213 ? -12.676 -14.005 4.416 1.00 76.81 213 ASN A C 1
ATOM 1654 O O . ASN A 1 213 ? -12.745 -13.614 3.249 1.00 76.81 213 ASN A O 1
ATOM 1658 N N . GLY A 1 214 ? -11.835 -14.979 4.777 1.00 72.50 214 GLY A N 1
ATOM 1659 C CA . GLY A 1 214 ? -10.932 -15.666 3.855 1.00 72.50 214 GLY A CA 1
ATOM 1660 C C . GLY A 1 214 ? -9.663 -14.879 3.522 1.00 72.50 214 GLY A C 1
ATOM 1661 O O . GLY A 1 214 ? -9.081 -15.094 2.462 1.00 72.50 214 GLY A O 1
ATOM 1662 N N . TRP A 1 215 ? -9.231 -13.967 4.390 1.00 69.31 215 TRP A N 1
ATOM 1663 C CA . TRP A 1 215 ? -7.992 -13.208 4.232 1.00 69.31 215 TRP A CA 1
ATOM 1664 C C . TRP A 1 215 ? -6.942 -13.683 5.229 1.00 69.31 215 TRP A C 1
ATOM 1666 O O . TRP A 1 215 ? -7.192 -13.746 6.428 1.00 69.31 215 TRP A O 1
ATOM 1676 N N . SER A 1 216 ? -5.741 -13.975 4.738 1.00 62.09 216 SER A N 1
ATOM 1677 C CA . SER A 1 216 ? -4.574 -14.270 5.571 1.00 62.09 216 SER A CA 1
ATOM 1678 C C . SER A 1 216 ? -3.562 -13.135 5.487 1.00 62.09 216 SER A C 1
ATOM 1680 O O . SER A 1 216 ? -3.379 -12.544 4.421 1.00 62.09 216 SER A O 1
ATOM 1682 N N . VAL A 1 217 ? -2.858 -12.864 6.584 1.00 61.44 217 VAL A N 1
ATOM 1683 C CA . VAL A 1 217 ? -1.748 -11.903 6.587 1.00 61.44 217 VAL A CA 1
ATOM 1684 C C . VAL A 1 217 ? -0.625 -12.429 5.688 1.00 61.44 217 VAL A C 1
ATOM 1686 O O . VAL A 1 217 ? -0.122 -13.529 5.902 1.00 61.44 217 VAL A O 1
ATOM 1689 N N . TYR A 1 218 ? -0.257 -11.649 4.668 1.00 59.16 218 TYR A N 1
ATOM 1690 C CA . TYR A 1 218 ? 0.795 -12.002 3.709 1.00 59.16 218 TYR A CA 1
ATOM 1691 C C . TYR A 1 218 ? 2.192 -11.635 4.223 1.00 59.16 218 TYR A C 1
ATOM 1693 O O . TYR A 1 218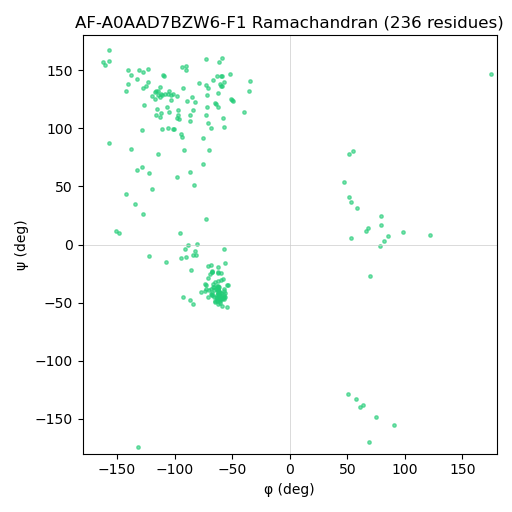 ? 3.092 -12.468 4.237 1.00 59.16 218 TYR A O 1
ATOM 1701 N N . ALA A 1 219 ? 2.353 -10.384 4.651 1.00 51.75 219 ALA A N 1
ATOM 1702 C CA . ALA A 1 219 ? 3.591 -9.826 5.175 1.00 51.75 219 ALA A CA 1
ATOM 1703 C C . ALA A 1 219 ? 3.267 -8.616 6.061 1.00 51.75 219 ALA A C 1
ATOM 1705 O O . ALA A 1 219 ? 2.218 -7.988 5.902 1.00 51.75 219 ALA A O 1
ATOM 1706 N N . SER A 1 220 ? 4.182 -8.268 6.964 1.00 54.94 220 SER A N 1
ATOM 1707 C CA . SER A 1 220 ? 4.157 -7.001 7.696 1.00 54.94 220 SER A CA 1
ATOM 1708 C C . SER A 1 220 ? 5.327 -6.152 7.218 1.00 54.94 220 SER A C 1
ATOM 1710 O O . SER A 1 220 ? 6.454 -6.359 7.651 1.00 54.94 220 SER A O 1
ATOM 1712 N N . ILE A 1 221 ? 5.069 -5.206 6.315 1.00 55.16 221 ILE A N 1
ATOM 1713 C CA . ILE A 1 221 ? 6.109 -4.327 5.770 1.00 55.16 221 ILE A CA 1
ATOM 1714 C C . ILE A 1 221 ? 6.071 -3.003 6.534 1.00 55.16 221 ILE A C 1
ATOM 1716 O O . ILE A 1 221 ? 5.138 -2.216 6.365 1.00 55.16 221 ILE A O 1
ATOM 1720 N N . ASP A 1 222 ? 7.089 -2.762 7.359 1.00 52.53 222 ASP A N 1
ATOM 1721 C CA . ASP A 1 222 ? 7.354 -1.452 7.954 1.00 52.53 222 ASP A CA 1
ATOM 1722 C C . ASP A 1 222 ? 8.553 -0.822 7.240 1.00 52.53 222 ASP A C 1
ATOM 1724 O O . ASP A 1 222 ? 9.664 -1.350 7.283 1.00 52.53 222 ASP A O 1
ATOM 1728 N N . GLN A 1 223 ? 8.321 0.278 6.524 1.00 50.44 223 GLN A N 1
ATOM 1729 C CA . GLN A 1 223 ? 9.381 1.000 5.827 1.00 50.44 223 GLN A CA 1
ATOM 1730 C C . GLN A 1 223 ? 9.774 2.215 6.665 1.00 50.44 223 GLN A C 1
ATOM 1732 O O . GLN A 1 223 ? 9.109 3.252 6.639 1.00 50.44 223 GLN A O 1
ATOM 1737 N N . ILE A 1 224 ? 10.868 2.078 7.409 1.00 41.75 224 ILE A N 1
ATOM 1738 C CA . ILE A 1 224 ? 11.466 3.171 8.174 1.00 41.75 224 ILE A CA 1
ATOM 1739 C C . ILE A 1 224 ? 12.362 3.968 7.223 1.00 41.75 224 ILE A C 1
ATOM 1741 O O . ILE A 1 224 ? 13.355 3.452 6.713 1.00 41.75 224 ILE A O 1
ATOM 1745 N N . VAL A 1 225 ? 12.019 5.231 6.978 1.00 43.78 225 VAL A N 1
ATOM 1746 C CA . VAL A 1 225 ? 12.908 6.168 6.279 1.00 43.78 225 VAL A CA 1
ATOM 1747 C C . VAL A 1 225 ? 13.885 6.726 7.310 1.00 43.78 225 VAL A C 1
ATOM 1749 O O . VAL A 1 225 ? 13.455 7.274 8.326 1.00 43.78 225 VAL A O 1
ATOM 1752 N N . ALA A 1 226 ? 15.189 6.559 7.080 1.00 36.53 226 ALA A N 1
ATOM 1753 C CA . ALA A 1 226 ? 16.208 7.143 7.949 1.00 36.53 226 ALA A CA 1
ATOM 1754 C C . ALA A 1 226 ? 16.074 8.684 7.962 1.00 36.53 226 ALA A C 1
ATOM 1756 O O . ALA A 1 226 ? 15.845 9.271 6.900 1.00 36.53 226 ALA A O 1
ATOM 1757 N N . PRO A 1 227 ? 16.195 9.351 9.126 1.00 36.69 227 PRO A N 1
ATOM 1758 C CA . PRO A 1 227 ? 16.285 10.809 9.190 1.00 36.69 227 PRO A CA 1
ATOM 1759 C C . PRO A 1 227 ? 17.530 11.318 8.447 1.00 36.69 227 PRO A C 1
ATOM 1761 O O . PRO A 1 227 ? 18.504 10.582 8.307 1.00 36.69 227 PRO A O 1
ATOM 1764 N N . GLU A 1 228 ? 17.512 12.583 8.012 1.00 42.28 228 GLU A N 1
ATOM 1765 C CA . GLU A 1 228 ? 18.588 13.237 7.236 1.00 42.28 228 GLU A CA 1
ATOM 1766 C C . GLU A 1 228 ? 19.977 13.208 7.914 1.00 42.28 228 GLU A C 1
ATOM 1768 O O . GLU A 1 228 ? 20.995 13.363 7.240 1.00 42.28 228 GLU A O 1
ATOM 1773 N N . ASP A 1 229 ? 20.046 12.918 9.215 1.00 39.53 229 ASP A N 1
ATOM 1774 C CA . ASP A 1 229 ? 21.278 12.914 10.005 1.00 39.53 229 ASP A CA 1
ATOM 1775 C C . ASP A 1 229 ? 22.025 11.573 9.945 1.00 39.53 229 ASP A C 1
ATOM 1777 O O . ASP A 1 229 ? 22.176 10.904 10.963 1.00 39.53 229 ASP A O 1
ATOM 1781 N N . GLY A 1 230 ? 22.482 11.164 8.755 1.00 34.38 230 GLY A N 1
ATOM 1782 C CA . GLY A 1 230 ? 23.640 10.268 8.538 1.00 34.38 230 GLY A CA 1
ATOM 1783 C C . GLY A 1 230 ? 23.707 8.912 9.268 1.00 34.38 230 GLY A C 1
ATOM 1784 O O . GLY A 1 230 ? 24.717 8.217 9.161 1.00 34.38 230 GLY A O 1
ATOM 1785 N N . ALA A 1 231 ? 22.677 8.503 10.002 1.00 28.91 231 ALA A N 1
ATOM 1786 C CA . ALA A 1 231 ? 22.659 7.280 10.781 1.00 28.91 231 ALA A CA 1
ATOM 1787 C C . ALA A 1 231 ? 22.036 6.172 9.934 1.00 28.91 231 ALA A C 1
ATOM 1789 O O . ALA A 1 231 ? 20.820 5.972 9.904 1.00 28.91 231 ALA A O 1
ATOM 1790 N N . THR A 1 232 ? 22.897 5.444 9.228 1.00 30.91 232 THR A N 1
ATOM 1791 C CA . THR A 1 232 ? 22.547 4.218 8.514 1.00 30.91 232 THR A CA 1
ATOM 1792 C C . THR A 1 232 ? 21.943 3.215 9.495 1.00 30.91 232 THR A C 1
ATOM 1794 O O . THR A 1 232 ? 22.654 2.545 10.239 1.00 30.91 232 THR A O 1
ATOM 1797 N N . SER A 1 233 ? 20.619 3.088 9.496 1.00 27.05 233 SER A N 1
ATOM 1798 C CA . SER A 1 233 ? 19.933 1.95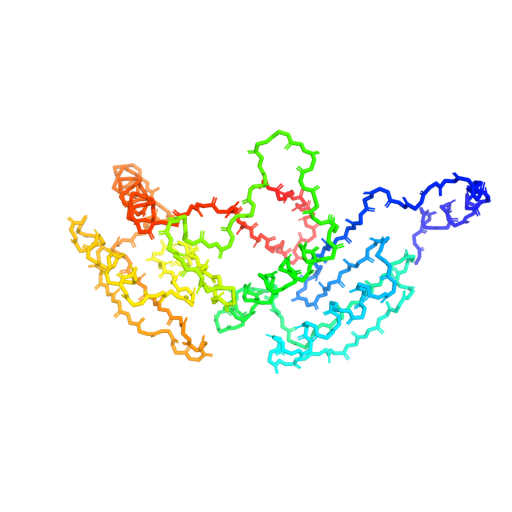1 10.105 1.00 27.05 233 SER A CA 1
ATOM 1799 C C . SER A 1 233 ? 19.255 1.164 8.997 1.00 27.05 233 SER A C 1
ATOM 1801 O O . SER A 1 233 ? 18.051 1.264 8.769 1.00 27.05 233 SER A O 1
ATOM 1803 N N . THR A 1 234 ? 20.055 0.375 8.284 1.00 30.58 234 THR A N 1
ATOM 1804 C CA . THR A 1 234 ? 19.535 -0.733 7.487 1.00 30.58 234 THR A CA 1
ATOM 1805 C C . THR A 1 234 ? 19.017 -1.768 8.475 1.00 30.58 234 THR A C 1
ATOM 1807 O O . THR A 1 234 ? 19.794 -2.508 9.078 1.00 30.58 234 THR A O 1
ATOM 1810 N N . ARG A 1 235 ? 17.704 -1.811 8.689 1.00 30.78 235 ARG A N 1
ATOM 1811 C CA . ARG A 1 235 ? 17.061 -2.956 9.333 1.00 30.78 235 ARG A CA 1
ATOM 1812 C C . ARG A 1 235 ? 16.129 -3.586 8.320 1.00 30.78 235 ARG A C 1
ATOM 1814 O O . ARG A 1 235 ? 15.190 -2.956 7.848 1.00 30.78 235 ARG A O 1
ATOM 1821 N N . GLY A 1 236 ? 16.530 -4.787 7.919 1.00 22.69 236 GLY A N 1
ATOM 1822 C CA . GLY A 1 236 ? 15.915 -5.569 6.869 1.00 22.69 236 GLY A CA 1
ATOM 1823 C C . GLY A 1 236 ? 14.451 -5.883 7.133 1.00 22.69 236 GLY A C 1
ATOM 1824 O O . GLY A 1 236 ? 13.959 -5.833 8.260 1.00 22.69 236 GLY A O 1
ATOM 1825 N N . ILE A 1 237 ? 13.801 -6.215 6.026 1.00 24.28 237 ILE A N 1
ATOM 1826 C CA . ILE A 1 237 ? 12.491 -6.846 5.941 1.00 24.28 237 ILE A CA 1
ATOM 1827 C C . ILE A 1 237 ? 12.501 -8.064 6.880 1.00 24.28 237 ILE A C 1
ATOM 1829 O O . ILE A 1 237 ? 13.391 -8.908 6.760 1.00 24.28 237 ILE A O 1
ATOM 1833 N N . VAL A 1 238 ? 11.562 -8.110 7.830 1.00 25.83 238 VAL A N 1
ATOM 1834 C CA . VAL A 1 238 ? 11.277 -9.310 8.637 1.00 25.83 238 VAL A CA 1
ATOM 1835 C C . VAL A 1 238 ? 10.375 -10.237 7.839 1.00 25.83 238 VAL A C 1
ATOM 1837 O O . VAL A 1 238 ? 9.383 -9.724 7.270 1.00 25.83 238 VAL A O 1
#

Nearest PDB structures (foldseek):
  7bxp-assembly1_B  TM=3.535E-01  e=1.080E+00  Cupriavidus necator
  1js6-assembly1_B  TM=3.368E-01  e=2.184E+00  Sus scrofa
  3rch-assembly1_A  TM=3.012E-01  e=1.288E+00  Homo sapiens
  3rch-assembly1_B  TM=3.558E-01  e=5.586E+00  Homo sapiens
  3tqx-assembly1_B  TM=3.648E-01  e=9.475E+00  Coxiella burnetii RSA 493

Secondary structure (DSSP, 8-state):
--HHHHHHHHH-S---TTS-S-S--EEEEETTTEEEEES--HHHHHHHHHHHHHHSTT-EEEEEEEETTEEEEEESS-GGG--HHHHHHHHHHHHHHHHHHHHTTS----SSSS-----S-TT----TTPPPPEEEEEETTTEEEEES--HHHHHHHHHHHHHTT-EEEEEE-TTSSSEEEEEESS-GGG--TTHHHHHHHHHHHHHHHHHHTT----------PPPSSS--------

Mean predicted aligned error: 13.5 Å

Solvent-accessible surface area (backbone atoms only — not comparable to full-atom values): 14303 Å² total; per-residue (Å²): 135,55,74,64,59,57,53,50,63,73,60,70,70,74,82,64,92,80,65,67,77,73,93,62,64,48,80,47,81,42,93,42,32,34,39,40,36,33,73,64,56,70,71,55,50,51,52,48,50,51,51,44,55,76,47,36,95,69,27,70,65,48,76,37,76,73,50,90,82,18,35,33,41,33,40,45,73,52,42,63,69,54,53,80,43,48,23,53,44,35,51,54,34,53,55,50,50,53,52,52,41,43,75,71,55,78,62,62,69,86,65,93,89,81,64,75,87,68,90,53,52,73,91,60,87,86,66,93,81,62,72,66,68,45,77,45,66,80,42,88,49,28,26,32,35,38,33,50,52,56,68,69,58,48,50,52,55,52,49,52,31,50,76,70,69,32,56,66,48,72,45,78,36,79,87,48,71,67,25,36,36,36,35,39,50,73,41,49,75,69,41,60,77,74,46,38,57,55,34,50,54,48,53,53,50,50,50,51,51,37,47,76,70,36,41,76,90,76,78,71,87,80,84,80,74,71,67,92,76,82,58,86,72,88,72,76,91,115

Organism: NCBI:txid1738132

Foldseek 3Di:
DDPVLVVVVVVPDDPDPPPDQPLAKDWDDDDQFKIKIASDDPVLVVLLLVLQQVQPPQHWPDWDCPPVRIIMTGGPDGLLVLDALSVLSSVLSVVSSVVSCVVVVNPPPPDPDAADDPLDQPPDPDDPPQRRWDWDCADPQFKIKIHSDDPVLVVLLQVLLVVLVFFPDKDQRPPHPRMIMTGTPDRLNPDDDPSVVSSVVSVVSNCVSCVVRRHDDNADDDRDDDPPPPDDDPDDGD